Protein AF-A0A2D5BN63-F1 (afdb_monomer_lite)

Foldseek 3Di:
DDDDDDDDDPPPPDPPDDDPPADLQRVLLVVQVQQPCVQQDLPDPDHPPVRRCSNVLVVCCVPFADALDLVPGNVNCCLVCVDPPPVHCPDPSGHDDPVSSVSVRVCSNNGSDHRPQPPPDPDDDPPDDQPPLLVCLVVLLVQLLVLLVLLLVLLVCCVVPNDPVSLVSSLVSLVSSLVSLVSSLRSNVSNCVPDRPPLCVVLNVLSVVLNVLSVVLNVLSVVCVVDPDPSVVSSNVSSVSSNVSSVVSVVSVCCSVPNPCPPVD

Structure (mmCIF, N/CA/C/O backbone):
data_AF-A0A2D5BN63-F1
#
_entry.id   AF-A0A2D5BN63-F1
#
loop_
_atom_site.group_PDB
_atom_site.id
_atom_site.type_symbol
_atom_site.label_atom_id
_atom_site.label_alt_id
_atom_site.label_comp_id
_atom_site.label_asym_id
_atom_site.label_entity_id
_atom_site.label_seq_id
_atom_site.pdbx_PDB_ins_code
_atom_site.Cartn_x
_atom_site.Cartn_y
_atom_site.Cartn_z
_atom_site.occupancy
_atom_site.B_iso_or_equiv
_atom_site.auth_seq_id
_atom_site.auth_comp_id
_atom_site.auth_asym_id
_atom_site.auth_atom_id
_atom_site.pdbx_PDB_model_num
ATOM 1 N N . MET A 1 1 ? -41.448 -12.144 7.422 1.00 36.25 1 MET A N 1
ATOM 2 C CA . MET A 1 1 ? -41.643 -11.280 6.233 1.00 36.25 1 MET A CA 1
ATOM 3 C C . MET A 1 1 ? -40.302 -10.610 5.909 1.00 36.25 1 MET A C 1
ATOM 5 O O . MET A 1 1 ? -39.965 -9.621 6.533 1.00 36.25 1 MET A O 1
ATOM 9 N N . LYS A 1 2 ? -39.353 -11.311 5.270 1.00 37.94 2 LYS A N 1
ATOM 10 C CA . LYS A 1 2 ? -39.012 -11.232 3.827 1.00 37.94 2 LYS A CA 1
ATOM 11 C C . LYS A 1 2 ? -38.946 -9.801 3.262 1.00 37.94 2 LYS A C 1
ATOM 13 O O . LYS A 1 2 ? -39.990 -9.312 2.856 1.00 37.94 2 LYS A O 1
ATOM 18 N N . ARG A 1 3 ? -37.734 -9.225 3.180 1.00 42.78 3 ARG A N 1
ATOM 19 C CA . ARG A 1 3 ? -37.176 -8.344 2.112 1.00 42.78 3 ARG A CA 1
ATOM 20 C C . ARG A 1 3 ? -35.643 -8.378 2.289 1.00 42.78 3 ARG A C 1
ATOM 22 O O . ARG A 1 3 ? -35.147 -7.792 3.238 1.00 42.78 3 ARG A O 1
ATOM 29 N N . LEU A 1 4 ? -34.873 -9.282 1.677 1.00 45.09 4 LEU A N 1
ATOM 30 C CA . LEU A 1 4 ? -34.448 -9.336 0.268 1.00 45.09 4 LEU A CA 1
ATOM 31 C C . LEU A 1 4 ? -34.191 -7.950 -0.347 1.00 45.09 4 LEU A C 1
ATOM 33 O O . LEU A 1 4 ? -35.111 -7.346 -0.886 1.00 45.09 4 LEU A O 1
ATOM 37 N N . ILE A 1 5 ? -32.939 -7.485 -0.294 1.00 45.81 5 ILE A N 1
ATOM 38 C CA . ILE A 1 5 ? -32.366 -6.595 -1.312 1.00 45.81 5 ILE A CA 1
ATOM 39 C C . ILE A 1 5 ? -30.999 -7.175 -1.668 1.00 45.81 5 ILE A C 1
ATOM 41 O O . ILE A 1 5 ? -30.028 -7.082 -0.922 1.00 45.81 5 ILE A O 1
ATOM 45 N N . CYS A 1 6 ? -31.007 -7.867 -2.800 1.00 40.44 6 CYS A N 1
ATOM 46 C CA . CYS A 1 6 ? -29.860 -8.326 -3.552 1.00 40.44 6 CYS A CA 1
ATOM 47 C C . CYS A 1 6 ? -29.341 -7.104 -4.321 1.00 40.44 6 CYS A C 1
ATOM 49 O O . CYS A 1 6 ? -30.065 -6.582 -5.167 1.00 40.44 6 CYS A O 1
ATOM 51 N N . LEU A 1 7 ? -28.144 -6.606 -4.001 1.00 40.38 7 LEU A N 1
ATOM 52 C CA . LEU A 1 7 ? -27.456 -5.655 -4.870 1.00 40.38 7 LEU A CA 1
ATOM 53 C C . LEU A 1 7 ? -26.344 -6.419 -5.586 1.00 40.38 7 LEU A C 1
ATOM 55 O O . LEU A 1 7 ? -25.362 -6.830 -4.970 1.00 40.38 7 LEU A O 1
ATOM 59 N N . LEU A 1 8 ? -26.572 -6.659 -6.876 1.00 38.56 8 LEU A N 1
ATOM 60 C CA . LEU A 1 8 ? -25.612 -7.235 -7.803 1.00 38.56 8 LEU A CA 1
ATOM 61 C C . LEU A 1 8 ? -24.330 -6.390 -7.820 1.00 38.56 8 LEU A C 1
ATOM 63 O O . LEU A 1 8 ? -24.361 -5.219 -8.193 1.00 38.56 8 LEU A O 1
ATOM 67 N N . LEU A 1 9 ? -23.197 -7.010 -7.487 1.00 37.56 9 LEU A N 1
ATOM 68 C CA . LEU A 1 9 ? -21.892 -6.560 -7.959 1.00 37.56 9 LEU A CA 1
ATOM 69 C C . LEU A 1 9 ? -21.768 -6.994 -9.426 1.00 37.56 9 LEU A C 1
ATOM 71 O O . LEU A 1 9 ? -21.447 -8.143 -9.720 1.00 37.56 9 LEU A O 1
ATOM 75 N N . LEU A 1 10 ? -22.036 -6.078 -10.353 1.00 33.97 10 LEU A N 1
ATOM 76 C CA . LEU A 1 10 ? -21.544 -6.191 -11.724 1.00 33.97 10 LEU A CA 1
ATOM 77 C C . LEU A 1 10 ? -20.091 -5.707 -11.727 1.00 33.97 10 LEU A C 1
ATOM 79 O O . LEU A 1 10 ? -19.811 -4.522 -11.885 1.00 33.97 10 LEU A O 1
ATOM 83 N N . VAL A 1 11 ? -19.164 -6.638 -11.501 1.00 38.69 11 VAL A N 1
ATOM 84 C CA . VAL A 1 11 ? -17.755 -6.440 -11.850 1.00 38.69 11 VAL A CA 1
ATOM 85 C C . VAL A 1 11 ? -17.673 -6.571 -13.365 1.00 38.69 11 VAL A C 1
ATOM 87 O O . VAL A 1 11 ? -17.736 -7.671 -13.908 1.00 38.69 11 VAL A O 1
ATOM 90 N N . ALA A 1 12 ? -17.578 -5.439 -14.056 1.00 35.88 12 ALA A N 1
ATOM 91 C CA . ALA A 1 12 ? -17.150 -5.432 -15.442 1.00 35.88 12 ALA A CA 1
ATOM 92 C C . ALA A 1 12 ? -15.674 -5.859 -15.474 1.00 35.88 12 ALA A C 1
ATOM 94 O O . ALA A 1 12 ? -14.793 -5.089 -15.091 1.00 35.88 12 ALA A O 1
ATOM 95 N N . LEU A 1 13 ? -15.398 -7.100 -15.888 1.00 37.97 13 LEU A N 1
ATOM 96 C CA . LEU A 1 13 ? -14.057 -7.484 -16.318 1.00 37.97 13 LEU A CA 1
ATOM 97 C C . LEU A 1 13 ? -13.795 -6.809 -17.667 1.00 37.97 13 LEU A C 1
ATOM 99 O O . LEU A 1 13 ? -14.186 -7.319 -18.715 1.00 37.97 13 LEU A O 1
ATOM 103 N N . SER A 1 14 ? -13.144 -5.649 -17.634 1.00 38.19 14 SER A N 1
ATOM 104 C CA . SER A 1 14 ? -12.476 -5.122 -18.821 1.00 38.19 14 SER A CA 1
ATOM 105 C C . SER A 1 14 ? -11.221 -5.957 -19.086 1.00 38.19 14 SER A C 1
ATOM 107 O O . SER A 1 14 ? -10.424 -6.146 -18.162 1.00 38.19 14 SER A O 1
ATOM 109 N N . PRO A 1 15 ? -10.992 -6.436 -20.322 1.00 39.28 15 PRO A N 1
ATOM 110 C CA . PRO A 1 15 ? -9.697 -6.987 -20.682 1.00 39.28 15 PRO A CA 1
ATOM 111 C C . PRO A 1 15 ? -8.666 -5.858 -20.589 1.00 39.28 15 PRO A C 1
ATOM 113 O O . PRO A 1 15 ? -8.896 -4.757 -21.093 1.00 39.28 15 PRO A O 1
ATOM 116 N N . ALA A 1 16 ? -7.536 -6.120 -19.934 1.00 40.44 16 ALA A N 1
ATOM 117 C CA . ALA A 1 16 ? -6.385 -5.228 -19.915 1.00 40.44 16 ALA A CA 1
ATOM 118 C C . ALA A 1 16 ? -5.757 -5.177 -21.319 1.00 40.44 16 ALA A C 1
ATOM 120 O O . ALA A 1 16 ? -4.750 -5.822 -21.593 1.00 40.44 16 ALA A O 1
ATOM 121 N N . GLN A 1 17 ? -6.386 -4.446 -22.236 1.00 41.72 17 GLN A N 1
ATOM 122 C CA . GLN A 1 17 ? -5.740 -4.022 -23.468 1.00 41.72 17 GLN A CA 1
ATOM 123 C C . GLN A 1 17 ? -4.790 -2.887 -23.091 1.00 41.72 17 GLN A C 1
ATOM 125 O O . GLN A 1 17 ? -5.190 -1.943 -22.407 1.00 41.72 17 GLN A O 1
ATOM 130 N N . GLY A 1 18 ? -3.514 -3.037 -23.453 1.00 44.44 18 GLY A N 1
ATOM 131 C CA . GLY A 1 18 ? -2.500 -2.013 -23.232 1.00 44.44 18 GLY A CA 1
ATOM 132 C C . GLY A 1 18 ? -2.999 -0.660 -23.727 1.00 44.44 18 GLY A C 1
ATOM 133 O O . GLY A 1 18 ? -3.641 -0.580 -24.769 1.00 44.44 18 GLY A O 1
ATOM 134 N N . ASP A 1 19 ? -2.740 0.375 -22.935 1.00 42.84 19 ASP A N 1
ATOM 135 C CA . ASP A 1 19 ? -3.230 1.728 -23.166 1.00 42.84 19 ASP A CA 1
ATOM 136 C C . ASP A 1 19 ? -2.802 2.205 -24.572 1.00 42.84 19 ASP A C 1
ATOM 138 O O . ASP A 1 19 ? -1.603 2.407 -24.798 1.00 42.84 19 ASP A O 1
ATOM 142 N N . PRO A 1 20 ? -3.722 2.368 -25.545 1.00 47.47 20 PRO A N 1
ATOM 143 C CA . PRO A 1 20 ? -3.360 2.746 -26.914 1.00 47.47 20 PRO A CA 1
ATOM 144 C C . PRO A 1 20 ? -2.770 4.164 -26.992 1.00 47.47 20 PRO A C 1
ATOM 146 O O . PRO A 1 20 ? -2.202 4.541 -28.014 1.00 47.47 20 PRO A O 1
ATOM 149 N N . ALA A 1 21 ? -2.873 4.939 -25.906 1.00 45.12 21 ALA A N 1
ATOM 150 C CA . ALA A 1 21 ? -2.267 6.257 -25.752 1.00 45.12 21 ALA A CA 1
ATOM 151 C C . ALA A 1 21 ? -0.767 6.218 -25.388 1.00 45.12 21 ALA A C 1
ATOM 153 O O . ALA A 1 21 ? -0.090 7.243 -25.478 1.00 45.12 21 ALA A O 1
ATOM 154 N N . ALA A 1 22 ? -0.222 5.068 -24.973 1.00 59.22 22 ALA A N 1
ATOM 155 C CA . ALA A 1 22 ? 1.193 4.952 -24.635 1.00 59.22 22 ALA A CA 1
ATOM 156 C C . ALA A 1 22 ? 2.054 4.878 -25.907 1.00 59.22 22 ALA A C 1
ATOM 158 O O . ALA A 1 22 ? 1.811 4.045 -26.777 1.00 59.22 22 ALA A O 1
ATOM 159 N N . GLY A 1 23 ? 3.095 5.710 -26.009 1.00 82.38 23 GLY A N 1
ATOM 160 C CA . GLY A 1 23 ? 4.041 5.658 -27.128 1.00 82.38 23 GLY A CA 1
ATOM 161 C C . GLY A 1 23 ? 4.764 4.306 -27.248 1.00 82.38 23 GLY A C 1
ATOM 162 O O . GLY A 1 23 ? 4.906 3.569 -26.270 1.00 82.38 23 GLY A O 1
ATOM 163 N N . VAL A 1 24 ? 5.271 3.998 -28.445 1.00 87.00 24 VAL A N 1
ATOM 164 C CA . VAL A 1 24 ? 5.916 2.710 -28.796 1.00 87.00 24 VAL A CA 1
ATOM 165 C C . VAL A 1 24 ? 6.945 2.234 -27.778 1.00 87.00 24 VAL A C 1
ATOM 167 O O . VAL A 1 24 ? 6.856 1.085 -27.346 1.00 87.00 24 VAL A O 1
ATOM 170 N N . PRO A 1 25 ? 7.899 3.078 -27.334 1.00 89.12 25 PRO A N 1
ATOM 171 C CA . PRO A 1 25 ? 8.908 2.618 -26.389 1.00 89.12 25 PRO A CA 1
ATOM 172 C C . PRO A 1 25 ? 8.304 2.209 -25.042 1.00 89.12 25 PRO A C 1
ATOM 174 O O . PRO A 1 25 ? 8.782 1.279 -24.395 1.00 89.12 25 PRO A O 1
ATOM 177 N N . THR A 1 26 ? 7.229 2.875 -24.613 1.00 87.00 26 THR A N 1
ATOM 178 C CA . THR A 1 26 ? 6.516 2.537 -23.376 1.00 87.00 26 THR A CA 1
ATOM 179 C C . THR A 1 26 ? 5.843 1.173 -23.497 1.00 87.00 26 THR A C 1
ATOM 181 O O . THR A 1 26 ? 5.919 0.378 -22.558 1.00 87.00 26 THR A O 1
ATOM 184 N N . GLN A 1 27 ? 5.251 0.873 -24.657 1.00 88.25 27 GLN A N 1
ATOM 185 C CA . GLN A 1 27 ? 4.654 -0.435 -24.936 1.00 88.25 27 GLN A CA 1
ATOM 186 C C . GLN A 1 27 ? 5.719 -1.543 -25.004 1.00 88.25 27 GLN A C 1
ATOM 188 O O . GLN A 1 27 ? 5.545 -2.590 -24.383 1.00 88.25 27 GLN A O 1
ATOM 193 N N . VAL A 1 28 ? 6.860 -1.304 -25.664 1.00 93.06 28 VAL A N 1
ATOM 194 C CA . VAL A 1 28 ? 7.977 -2.270 -25.715 1.00 93.06 28 VAL A CA 1
ATOM 195 C C . VAL A 1 28 ? 8.551 -2.540 -24.327 1.00 93.06 28 VAL A C 1
ATOM 197 O O . VAL A 1 28 ? 8.797 -3.692 -23.971 1.00 93.06 28 VAL A O 1
ATOM 200 N N . ARG A 1 29 ? 8.709 -1.504 -23.497 1.00 92.50 29 ARG A N 1
ATOM 201 C CA . ARG A 1 29 ? 9.162 -1.683 -22.113 1.00 92.50 29 ARG A CA 1
ATOM 202 C C . ARG A 1 29 ? 8.178 -2.539 -21.313 1.00 92.50 29 ARG A C 1
ATOM 204 O O . ARG A 1 29 ? 8.606 -3.414 -20.567 1.00 92.50 29 ARG A O 1
ATOM 211 N N . ALA A 1 30 ? 6.874 -2.302 -21.470 1.00 88.75 30 ALA A N 1
ATOM 212 C CA . ALA A 1 30 ? 5.840 -3.096 -20.806 1.00 88.75 30 ALA A CA 1
ATOM 213 C C . ALA A 1 30 ? 5.864 -4.565 -21.262 1.00 88.75 30 ALA A C 1
ATOM 215 O O . ALA A 1 30 ? 5.778 -5.468 -20.429 1.00 88.75 30 ALA A O 1
ATOM 216 N N . LEU A 1 31 ? 6.062 -4.801 -22.561 1.00 91.88 31 LEU A N 1
ATOM 217 C CA . LEU A 1 31 ? 6.234 -6.139 -23.119 1.00 91.88 31 LEU A CA 1
ATOM 218 C C . LEU A 1 31 ? 7.447 -6.855 -22.506 1.00 91.88 31 LEU A C 1
ATOM 220 O O . LEU A 1 31 ? 7.331 -8.004 -22.079 1.00 91.88 31 LEU A O 1
ATOM 224 N N . PHE A 1 32 ? 8.600 -6.186 -22.405 1.00 93.75 32 PHE A N 1
ATOM 225 C CA . PHE A 1 32 ? 9.804 -6.785 -21.817 1.00 93.75 32 PHE A CA 1
ATOM 226 C C . PHE A 1 32 ? 9.655 -7.037 -20.313 1.00 93.75 32 PHE A C 1
ATOM 228 O O . PHE A 1 32 ? 10.084 -8.087 -19.830 1.00 93.75 32 PHE A O 1
ATOM 235 N N . ALA A 1 33 ? 8.967 -6.153 -19.588 1.00 90.38 33 ALA A N 1
ATOM 236 C CA . ALA A 1 33 ? 8.615 -6.391 -18.189 1.00 90.38 33 ALA A CA 1
ATOM 237 C C . ALA A 1 33 ? 7.790 -7.680 -18.023 1.00 90.38 33 ALA A C 1
ATOM 239 O O . ALA A 1 33 ? 8.020 -8.471 -17.109 1.00 90.38 33 ALA A O 1
ATOM 240 N N . GLN A 1 34 ? 6.853 -7.931 -18.941 1.00 90.50 34 GLN A N 1
ATOM 241 C CA . GLN A 1 34 ? 5.979 -9.100 -18.883 1.00 90.50 34 GLN A CA 1
ATOM 242 C C . GLN A 1 34 ? 6.670 -10.393 -19.341 1.00 90.50 34 GLN A C 1
ATOM 244 O O . GLN A 1 34 ? 6.479 -11.448 -18.736 1.00 90.50 34 GLN A O 1
ATOM 249 N N . LYS A 1 35 ? 7.437 -10.344 -20.433 1.00 91.25 35 LYS A N 1
ATOM 250 C CA . LYS A 1 35 ? 7.948 -11.545 -21.118 1.00 91.25 35 LYS A CA 1
ATOM 251 C C . LYS A 1 35 ? 9.401 -11.876 -20.777 1.00 91.25 35 LYS A C 1
ATOM 253 O O . LYS A 1 35 ? 9.793 -13.032 -20.909 1.00 91.25 35 LYS A O 1
ATOM 258 N N . CYS A 1 36 ? 10.182 -10.903 -20.305 1.00 90.44 36 CYS A N 1
ATOM 259 C CA . CYS A 1 36 ? 11.631 -11.044 -20.139 1.00 90.44 36 CYS A CA 1
ATOM 260 C C . CYS A 1 36 ? 12.071 -10.950 -18.667 1.00 90.44 36 CYS A C 1
ATOM 262 O O . CYS A 1 36 ? 12.896 -11.760 -18.229 1.00 90.44 36 CYS A O 1
ATOM 264 N N . SER A 1 37 ? 11.505 -10.031 -17.872 1.00 90.75 37 SER A N 1
ATOM 265 C CA . SER A 1 37 ? 11.981 -9.751 -16.501 1.00 90.75 37 SER A CA 1
ATOM 266 C C . SER A 1 37 ? 11.939 -10.950 -15.546 1.00 90.75 37 SER A C 1
ATOM 268 O O . SER A 1 37 ? 12.726 -11.005 -14.609 1.00 90.75 37 SER A O 1
ATOM 270 N N . GLN A 1 38 ? 11.130 -11.980 -15.810 1.00 87.44 38 GLN A N 1
ATOM 271 C CA . GLN A 1 38 ? 11.112 -13.186 -14.971 1.00 87.44 38 GLN A CA 1
ATOM 272 C C . GLN A 1 38 ? 12.480 -13.893 -14.895 1.00 87.44 38 GLN A C 1
ATOM 274 O O . GLN A 1 38 ? 12.833 -14.458 -13.862 1.00 87.44 38 GLN A O 1
ATOM 279 N N . CYS A 1 39 ? 13.245 -13.891 -15.990 1.00 88.31 39 CYS A N 1
ATOM 280 C CA . CYS A 1 39 ? 14.590 -14.477 -16.038 1.00 88.31 39 CYS A CA 1
ATOM 281 C C . CYS A 1 39 ? 15.698 -13.417 -16.093 1.00 88.31 39 CYS A C 1
ATOM 283 O O . CYS A 1 39 ? 16.853 -13.723 -15.789 1.00 88.31 39 CYS A O 1
ATOM 285 N N . HIS A 1 40 ? 15.336 -12.193 -16.478 1.00 90.56 40 HIS A N 1
ATOM 286 C CA . HIS A 1 40 ? 16.255 -11.128 -16.859 1.00 90.56 40 HIS A CA 1
ATOM 287 C C . HIS A 1 40 ? 16.014 -9.785 -16.133 1.00 90.56 40 HIS A C 1
ATOM 289 O O . HIS A 1 40 ? 16.530 -8.738 -16.537 1.00 90.56 40 HIS A O 1
ATOM 295 N N . GLY A 1 41 ? 15.206 -9.795 -15.074 1.00 85.06 41 GLY A N 1
ATOM 296 C CA . GLY A 1 41 ? 14.896 -8.630 -14.247 1.00 85.06 41 GLY A CA 1
ATOM 297 C C . GLY A 1 41 ? 16.093 -8.175 -13.415 1.00 85.06 41 GLY A C 1
ATOM 298 O O . GLY A 1 41 ? 16.958 -8.977 -13.053 1.00 85.06 41 GLY A O 1
ATOM 299 N N . GLY A 1 42 ? 16.167 -6.873 -13.135 1.00 82.06 42 GLY A N 1
ATOM 300 C CA . GLY A 1 42 ? 17.231 -6.288 -12.302 1.00 82.06 42 GLY A CA 1
ATOM 301 C C . GLY A 1 42 ? 17.044 -6.513 -10.803 1.00 82.06 42 GLY A C 1
ATOM 302 O O . GLY A 1 42 ? 17.983 -6.355 -10.030 1.00 82.06 42 GLY A O 1
ATOM 303 N N . ASP A 1 43 ? 15.846 -6.921 -10.406 1.00 81.31 43 ASP A N 1
ATOM 304 C CA . ASP A 1 43 ? 15.466 -7.347 -9.063 1.00 81.31 43 ASP A CA 1
ATOM 305 C C . ASP A 1 43 ? 15.899 -8.791 -8.746 1.00 81.31 43 ASP A C 1
ATOM 307 O O . ASP A 1 43 ? 15.931 -9.197 -7.582 1.00 81.31 43 ASP A O 1
ATOM 311 N N . LEU A 1 44 ? 16.277 -9.574 -9.763 1.00 73.19 44 LEU A N 1
ATOM 312 C CA . LEU A 1 44 ? 16.725 -10.949 -9.580 1.00 73.19 44 LEU A CA 1
ATOM 313 C C . LEU A 1 44 ? 18.111 -11.001 -8.927 1.00 73.19 44 LEU A C 1
ATOM 315 O O . LEU A 1 44 ? 19.075 -10.414 -9.410 1.00 73.19 44 LEU A O 1
ATOM 319 N N . VAL A 1 45 ? 18.249 -11.829 -7.887 1.00 81.75 45 VAL A N 1
ATOM 320 C CA . VAL A 1 45 ? 19.540 -12.086 -7.212 1.00 81.75 45 VAL A CA 1
ATOM 321 C C . VAL A 1 45 ? 20.572 -12.695 -8.174 1.00 81.75 45 VAL A C 1
ATOM 323 O O . VAL A 1 45 ? 21.774 -12.462 -8.042 1.00 81.75 45 VAL A O 1
ATOM 326 N N . ARG A 1 46 ? 20.115 -13.500 -9.143 1.00 80.94 46 ARG A N 1
ATOM 327 C CA . ARG A 1 46 ? 20.949 -14.141 -10.172 1.00 80.94 46 ARG A CA 1
ATOM 328 C C . ARG A 1 46 ? 20.227 -14.138 -11.527 1.00 80.94 46 ARG A C 1
ATOM 330 O O . ARG A 1 46 ? 19.603 -15.142 -11.872 1.00 80.94 46 ARG A O 1
ATOM 337 N N . PRO A 1 47 ? 20.291 -13.036 -12.294 1.00 85.38 47 PRO A N 1
ATOM 338 C CA . PRO A 1 47 ? 19.662 -12.969 -13.607 1.00 85.38 47 PRO A CA 1
ATOM 339 C C . PRO A 1 47 ? 20.368 -13.906 -14.593 1.00 85.38 47 PRO A C 1
ATOM 341 O O . PRO A 1 47 ? 21.604 -14.005 -14.615 1.00 85.38 47 PRO A O 1
ATOM 344 N N . LYS A 1 48 ? 19.588 -14.592 -15.435 1.00 82.12 48 LYS A N 1
ATOM 345 C CA . LYS A 1 48 ? 20.134 -15.498 -16.453 1.00 82.12 48 LYS A CA 1
ATOM 346 C C . LYS A 1 48 ? 20.980 -14.720 -17.459 1.00 82.12 48 LYS A C 1
ATOM 348 O O . LYS A 1 48 ? 20.687 -13.571 -17.789 1.00 82.12 48 LYS A O 1
ATOM 353 N N . GLY A 1 49 ? 22.075 -15.334 -17.909 1.00 81.25 49 GLY A N 1
ATOM 354 C CA . GLY A 1 49 ? 22.980 -14.734 -18.896 1.00 81.25 49 GLY A CA 1
ATOM 355 C C . GLY A 1 49 ? 23.635 -13.416 -18.458 1.00 81.25 49 GLY A C 1
ATOM 356 O O . GLY A 1 49 ? 24.108 -12.671 -19.308 1.00 81.25 49 GLY A O 1
ATOM 357 N N . ARG A 1 50 ? 23.645 -13.087 -17.151 1.00 78.94 50 ARG A N 1
ATOM 358 C CA . ARG A 1 50 ? 24.073 -11.769 -16.622 1.00 78.94 50 ARG A CA 1
ATOM 359 C C . ARG A 1 50 ? 23.296 -10.587 -17.224 1.00 78.94 50 ARG A C 1
ATOM 361 O O . ARG A 1 50 ? 23.767 -9.448 -17.220 1.00 78.94 50 ARG A O 1
ATOM 368 N N . PHE A 1 51 ? 22.097 -10.855 -17.725 1.00 84.06 51 PHE A N 1
ATOM 369 C CA . PHE A 1 51 ? 21.222 -9.883 -18.356 1.00 84.06 51 PHE A CA 1
ATOM 370 C C . PHE A 1 51 ? 20.122 -9.542 -17.346 1.00 84.06 51 PHE A C 1
ATOM 372 O O . PHE A 1 51 ? 19.058 -10.136 -17.363 1.00 84.06 51 PHE A O 1
ATOM 379 N N . GLY A 1 52 ? 20.446 -8.677 -16.378 1.00 86.94 52 GLY A N 1
ATOM 380 C CA . GLY A 1 52 ? 19.562 -8.230 -15.287 1.00 86.94 52 GLY A CA 1
ATOM 381 C C . GLY A 1 52 ? 19.029 -6.817 -15.511 1.00 86.94 52 GLY A C 1
ATOM 382 O O . GLY A 1 52 ? 19.132 -5.967 -14.637 1.00 86.94 52 GLY A O 1
ATOM 383 N N . TYR A 1 53 ? 18.620 -6.511 -16.737 1.00 89.56 53 TYR A N 1
ATOM 384 C CA . TYR A 1 53 ? 18.218 -5.164 -17.151 1.00 89.56 53 TYR A CA 1
ATOM 385 C C . TYR A 1 53 ? 17.201 -5.213 -18.297 1.00 89.56 53 TYR A C 1
ATOM 387 O O . TYR A 1 53 ? 17.216 -4.366 -19.185 1.00 89.56 53 TYR A O 1
ATOM 395 N N . ALA A 1 54 ? 16.307 -6.208 -18.282 1.00 88.75 54 ALA A N 1
ATOM 396 C CA . ALA A 1 54 ? 15.318 -6.427 -19.340 1.00 88.75 54 ALA A CA 1
ATOM 397 C C . ALA A 1 54 ? 14.418 -5.218 -19.648 1.00 88.75 54 ALA A C 1
ATOM 399 O O . ALA A 1 54 ? 13.933 -5.099 -20.764 1.00 88.75 54 ALA A O 1
ATOM 400 N N . GLU A 1 55 ? 14.207 -4.312 -18.694 1.00 89.12 55 GLU A N 1
ATOM 401 C CA . GLU A 1 55 ? 13.362 -3.121 -18.875 1.00 89.12 55 GLU A CA 1
ATOM 402 C C . GLU A 1 55 ? 14.147 -1.863 -19.287 1.00 89.12 55 GLU A C 1
ATOM 404 O O . GLU A 1 55 ? 13.544 -0.834 -19.604 1.00 89.12 55 GLU A O 1
ATOM 409 N N . ASP A 1 56 ? 15.481 -1.924 -19.307 1.00 89.12 56 ASP A N 1
ATOM 410 C CA . ASP A 1 56 ? 16.344 -0.806 -19.694 1.00 89.12 56 ASP A CA 1
ATOM 411 C C . ASP A 1 56 ? 16.533 -0.783 -21.217 1.00 89.12 56 ASP A C 1
ATOM 413 O O . ASP A 1 56 ? 17.525 -1.272 -21.769 1.00 89.12 56 ASP A O 1
ATOM 417 N N . LEU A 1 57 ? 15.545 -0.209 -21.910 1.00 90.62 57 LEU A N 1
ATOM 418 C CA . LEU A 1 57 ? 15.552 -0.119 -23.370 1.00 90.62 57 LEU A CA 1
ATOM 419 C C . LEU A 1 57 ? 16.760 0.648 -23.912 1.00 90.62 57 LEU A C 1
ATOM 421 O O . LEU A 1 57 ? 17.252 0.291 -24.975 1.00 90.62 57 LEU A O 1
ATOM 425 N N . ALA A 1 58 ? 17.274 1.651 -23.194 1.00 89.00 58 ALA A N 1
ATOM 426 C CA . ALA A 1 58 ? 18.448 2.405 -23.633 1.00 89.00 58 ALA A CA 1
ATOM 427 C C . ALA A 1 58 ? 19.698 1.517 -23.647 1.00 89.00 58 ALA A C 1
ATOM 429 O O . ALA A 1 58 ? 20.467 1.510 -24.614 1.00 89.00 58 ALA A O 1
ATOM 430 N N . ARG A 1 59 ? 19.892 0.725 -22.588 1.00 90.75 59 ARG A N 1
ATOM 431 C CA . ARG A 1 59 ? 21.014 -0.212 -22.491 1.00 90.75 59 ARG A CA 1
ATOM 432 C C . ARG A 1 59 ? 20.896 -1.368 -23.476 1.00 90.75 59 ARG A C 1
ATOM 434 O O . ARG A 1 59 ? 21.917 -1.773 -24.034 1.00 90.75 59 ARG A O 1
ATOM 441 N N . ILE A 1 60 ? 19.685 -1.882 -23.688 1.00 92.19 60 ILE A N 1
ATOM 442 C CA . ILE A 1 60 ? 19.420 -2.928 -24.682 1.00 92.19 60 ILE A CA 1
ATOM 443 C C . ILE A 1 60 ? 19.692 -2.389 -26.085 1.00 92.19 60 ILE A C 1
ATOM 445 O O . ILE A 1 60 ? 20.468 -2.999 -26.820 1.00 92.19 60 ILE A O 1
ATOM 449 N N . ALA A 1 61 ? 19.133 -1.223 -26.421 1.00 91.88 61 ALA A N 1
ATOM 450 C CA . ALA A 1 61 ? 19.314 -0.589 -27.720 1.00 91.88 61 ALA A CA 1
ATOM 451 C C . ALA A 1 61 ? 20.797 -0.370 -28.035 1.00 91.88 61 ALA A C 1
ATOM 453 O O . ALA A 1 61 ? 21.271 -0.737 -29.102 1.00 91.88 61 ALA A O 1
ATOM 454 N N . LYS A 1 62 ? 21.564 0.135 -27.062 1.00 90.25 62 LYS A N 1
ATOM 455 C CA . LYS A 1 62 ? 23.000 0.390 -27.227 1.00 90.25 62 LYS A CA 1
ATOM 456 C C . LYS A 1 62 ? 23.836 -0.869 -27.500 1.00 90.25 62 LYS A C 1
ATOM 458 O O . LYS A 1 62 ? 24.914 -0.749 -28.071 1.00 90.25 62 LYS A O 1
ATOM 463 N N . ARG A 1 63 ? 23.412 -2.040 -27.016 1.00 90.44 63 ARG A N 1
ATOM 464 C CA . ARG A 1 63 ? 24.229 -3.267 -27.042 1.00 90.44 63 ARG A CA 1
ATOM 465 C C . ARG A 1 63 ? 23.788 -4.291 -28.078 1.00 90.44 63 ARG A C 1
ATOM 467 O O . ARG A 1 63 ? 24.642 -5.016 -28.561 1.00 90.44 63 ARG A O 1
ATOM 474 N N . TYR A 1 64 ? 22.493 -4.364 -28.368 1.00 92.56 64 TYR A N 1
ATOM 475 C CA . TYR A 1 64 ? 21.901 -5.475 -29.119 1.00 92.56 64 TYR A CA 1
ATOM 476 C C . TYR A 1 64 ? 21.043 -5.017 -30.300 1.00 92.56 64 TYR A C 1
ATOM 478 O O . TYR A 1 64 ? 20.415 -5.846 -30.955 1.00 92.56 64 TYR A O 1
ATOM 486 N N . VAL A 1 65 ? 20.955 -3.709 -30.554 1.00 94.00 65 VAL A N 1
ATOM 487 C CA . VAL A 1 65 ? 20.082 -3.162 -31.594 1.00 94.00 65 VAL A CA 1
ATOM 488 C C . VAL A 1 65 ? 20.872 -2.259 -32.528 1.00 94.00 65 VAL A C 1
ATOM 490 O O . VAL A 1 65 ? 21.492 -1.285 -32.102 1.00 94.00 65 VAL A O 1
ATOM 493 N N . LYS A 1 66 ? 20.786 -2.543 -33.827 1.00 93.12 66 LYS A N 1
ATOM 494 C CA . LYS A 1 66 ? 21.166 -1.608 -34.881 1.00 93.12 66 LYS A CA 1
ATOM 495 C C . LYS A 1 66 ? 19.958 -0.715 -35.164 1.00 93.12 66 LYS A C 1
ATOM 497 O O . LYS A 1 66 ? 18.984 -1.125 -35.788 1.00 93.12 66 LYS A O 1
ATOM 502 N N . ALA A 1 67 ? 19.987 0.508 -34.641 1.00 90.00 67 ALA A N 1
ATOM 503 C CA . ALA A 1 67 ? 18.886 1.457 -34.787 1.00 90.00 67 ALA A CA 1
ATOM 504 C C . ALA A 1 67 ? 18.512 1.658 -36.269 1.00 90.00 67 ALA A C 1
ATOM 506 O O . ALA A 1 67 ? 19.376 1.928 -37.101 1.00 90.00 67 ALA A O 1
ATOM 507 N N . GLY A 1 68 ? 17.222 1.530 -36.586 1.00 87.25 68 GLY A N 1
ATOM 508 C CA . GLY A 1 68 ? 16.694 1.631 -37.949 1.00 87.25 68 GLY A CA 1
ATOM 509 C C . GLY A 1 68 ? 16.633 0.305 -38.712 1.00 87.25 68 GLY A C 1
ATOM 510 O O . GLY A 1 68 ? 15.883 0.217 -39.683 1.00 87.25 68 GLY A O 1
ATOM 511 N N . ASP A 1 69 ? 17.338 -0.733 -38.253 1.00 89.75 69 ASP A N 1
ATOM 512 C CA . ASP A 1 69 ? 17.483 -1.997 -38.975 1.00 89.75 69 ASP A CA 1
ATOM 513 C C . ASP A 1 69 ? 17.284 -3.208 -38.052 1.00 89.75 69 ASP A C 1
ATOM 515 O O . ASP A 1 69 ? 18.161 -3.618 -37.289 1.00 89.75 69 ASP A O 1
ATOM 519 N N . ALA A 1 70 ? 16.078 -3.775 -38.103 1.00 89.00 70 ALA A N 1
ATOM 520 C CA . ALA A 1 70 ? 15.730 -4.933 -37.290 1.00 89.00 70 ALA A CA 1
ATOM 521 C C . ALA A 1 70 ? 16.439 -6.204 -37.758 1.00 89.00 70 ALA A C 1
ATOM 523 O O . ALA A 1 70 ? 16.800 -7.022 -36.921 1.00 89.00 70 ALA A O 1
ATOM 524 N N . ASP A 1 71 ? 16.668 -6.356 -39.060 1.00 88.19 71 ASP A N 1
ATOM 525 C CA . ASP A 1 71 ? 17.170 -7.611 -39.620 1.00 88.19 71 ASP A CA 1
ATOM 526 C C . ASP A 1 71 ? 18.674 -7.789 -39.327 1.00 88.19 71 ASP A C 1
ATOM 528 O O . ASP A 1 71 ? 19.167 -8.912 -39.286 1.00 88.19 71 ASP A O 1
ATOM 532 N N . GLU A 1 72 ? 19.378 -6.696 -39.020 1.00 90.56 72 GLU A N 1
ATOM 533 C CA . GLU A 1 72 ? 20.760 -6.687 -38.523 1.00 90.56 72 GLU A CA 1
ATOM 534 C C . GLU A 1 72 ? 20.889 -6.532 -36.992 1.00 90.56 72 GLU A C 1
ATOM 536 O O . GLU A 1 72 ? 21.992 -6.395 -36.457 1.00 90.56 72 GLU A O 1
ATOM 541 N N . SER A 1 73 ? 19.779 -6.512 -36.253 1.00 91.50 73 SER A N 1
ATOM 542 C CA . SER A 1 73 ? 19.809 -6.362 -34.796 1.00 91.50 73 SER A CA 1
ATOM 543 C C . SER A 1 73 ? 19.923 -7.717 -34.098 1.00 91.50 73 SER A C 1
ATOM 545 O O . SER A 1 73 ? 19.012 -8.533 -34.191 1.00 91.50 73 SER A O 1
ATOM 547 N N . GLU A 1 74 ? 20.969 -7.923 -33.291 1.00 92.12 74 GLU A N 1
ATOM 548 C CA . GLU A 1 74 ? 21.150 -9.160 -32.510 1.00 92.12 74 GLU A CA 1
ATOM 549 C C . GLU A 1 74 ? 19.923 -9.518 -31.667 1.00 92.12 74 GLU A C 1
ATOM 551 O O . GLU A 1 74 ? 19.511 -10.677 -31.615 1.00 92.12 74 GLU A O 1
ATOM 556 N N . LEU A 1 75 ? 19.301 -8.515 -31.035 1.00 92.25 75 LEU A N 1
ATOM 557 C CA . LEU A 1 75 ? 18.070 -8.696 -30.273 1.00 92.25 75 LEU A CA 1
ATOM 558 C C . LEU A 1 75 ? 16.998 -9.386 -31.120 1.00 92.25 75 LEU A C 1
ATOM 560 O O . LEU A 1 75 ? 16.352 -10.312 -30.643 1.00 92.25 75 LEU A O 1
ATOM 564 N N . TRP A 1 76 ? 16.826 -8.953 -32.369 1.00 94.25 76 TRP A N 1
ATOM 565 C CA . TRP A 1 76 ? 15.804 -9.477 -33.265 1.00 94.25 76 TRP A CA 1
ATOM 566 C C . TRP A 1 76 ? 16.019 -10.962 -33.564 1.00 94.25 76 TRP A C 1
ATOM 568 O O . TRP A 1 76 ? 15.063 -11.727 -33.457 1.00 94.25 76 TRP A O 1
ATOM 578 N N . TRP A 1 77 ? 17.262 -11.391 -33.809 1.00 92.69 77 TRP A N 1
ATOM 579 C CA . TRP A 1 77 ? 17.608 -12.798 -34.060 1.00 92.69 77 TRP A CA 1
ATOM 580 C C . TRP A 1 77 ? 17.244 -13.721 -32.890 1.00 92.69 77 TRP A C 1
ATOM 582 O O . TRP A 1 77 ? 16.730 -14.822 -33.108 1.00 92.69 77 TRP A O 1
ATOM 592 N N . TYR A 1 78 ? 17.434 -13.266 -31.646 1.00 91.00 78 TYR A N 1
ATOM 593 C CA . TYR A 1 78 ? 16.986 -14.008 -30.460 1.00 91.00 78 TYR A CA 1
ATOM 594 C C . TYR A 1 78 ? 15.453 -14.080 -30.364 1.00 91.00 78 TYR A C 1
ATOM 596 O O . TYR A 1 78 ? 14.914 -15.106 -29.945 1.00 91.00 78 TYR A O 1
ATOM 604 N N . LEU A 1 79 ? 14.734 -13.024 -30.766 1.00 91.50 79 LEU A N 1
ATOM 605 C CA . LEU A 1 79 ? 13.267 -12.986 -30.690 1.00 91.50 79 LEU A CA 1
ATOM 606 C C . LEU A 1 79 ? 12.577 -13.848 -31.752 1.00 91.50 79 LEU A C 1
ATOM 608 O O . LEU A 1 79 ? 11.499 -14.376 -31.482 1.00 91.50 79 LEU A O 1
ATOM 612 N N . ILE A 1 80 ? 13.175 -14.003 -32.934 1.00 89.38 80 ILE A N 1
ATOM 613 C CA . ILE A 1 80 ? 12.633 -14.850 -34.013 1.00 89.38 80 ILE A CA 1
ATOM 614 C C . ILE A 1 80 ? 13.182 -16.284 -33.992 1.00 89.38 80 ILE A C 1
ATOM 616 O O . ILE A 1 80 ? 12.706 -17.129 -34.747 1.00 89.38 80 ILE A O 1
ATOM 620 N N . GLY A 1 81 ? 14.163 -16.560 -33.126 1.00 83.88 81 GLY A N 1
ATOM 621 C CA . GLY A 1 81 ? 14.707 -17.900 -32.922 1.00 83.88 81 GLY A CA 1
ATOM 622 C C . GLY A 1 81 ? 15.721 -18.349 -33.973 1.00 83.88 81 GLY A C 1
ATOM 623 O O . GLY A 1 81 ? 15.868 -19.551 -34.170 1.00 83.88 81 GLY A O 1
ATOM 624 N N . GLU A 1 82 ? 16.422 -17.418 -34.629 1.00 79.12 82 GLU A N 1
ATOM 625 C CA . GLU A 1 82 ? 17.529 -17.749 -35.546 1.00 79.12 82 GLU A CA 1
ATOM 626 C C . GLU A 1 82 ? 18.767 -18.279 -34.805 1.00 79.12 82 GLU A C 1
ATOM 628 O O . GLU A 1 82 ? 19.502 -19.104 -35.343 1.00 79.12 82 GLU A O 1
ATOM 633 N N . GLN A 1 83 ? 18.982 -17.837 -33.560 1.00 72.38 83 GLN A N 1
ATOM 634 C CA . GLN A 1 83 ? 19.998 -18.392 -32.661 1.00 72.38 83 GLN A CA 1
ATOM 635 C C . GLN A 1 83 ? 19.349 -19.246 -31.563 1.00 72.38 83 GLN A C 1
ATOM 637 O O . GLN A 1 83 ? 18.874 -20.352 -31.810 1.00 72.38 83 GLN A O 1
ATOM 642 N N . GLU A 1 84 ? 19.300 -18.729 -30.336 1.00 81.44 84 GLU A N 1
ATOM 643 C CA . GLU A 1 84 ? 18.561 -19.321 -29.227 1.00 81.44 84 GLU A CA 1
ATOM 644 C C . GLU A 1 84 ? 17.258 -18.539 -29.037 1.00 81.44 84 GLU A C 1
ATOM 646 O O . GLU A 1 84 ? 17.273 -17.336 -28.794 1.00 81.44 84 GLU A O 1
ATOM 651 N N . GLN A 1 85 ? 16.109 -19.203 -29.166 1.00 85.00 85 GLN A N 1
ATOM 652 C CA . GLN A 1 85 ? 14.816 -18.532 -29.040 1.00 85.00 85 GLN A CA 1
ATOM 653 C C . GLN A 1 85 ? 14.628 -17.959 -27.628 1.00 85.00 85 GLN A C 1
ATOM 655 O O . GLN A 1 85 ? 14.541 -18.708 -26.651 1.00 85.00 85 GLN A O 1
ATOM 660 N N . MET A 1 86 ? 14.460 -16.640 -27.547 1.00 88.19 86 MET A N 1
ATOM 661 C CA . MET A 1 86 ? 14.125 -15.920 -26.322 1.00 88.19 86 MET A CA 1
ATOM 662 C C . MET A 1 86 ? 12.781 -15.189 -26.488 1.00 88.19 86 MET A C 1
ATOM 664 O O . MET A 1 86 ? 12.613 -14.454 -27.459 1.00 88.19 86 MET A O 1
ATOM 668 N N . PRO A 1 87 ? 11.808 -15.357 -25.568 1.00 89.31 87 PRO A N 1
ATOM 669 C CA . PRO A 1 87 ? 11.793 -16.303 -24.448 1.00 89.31 87 PRO A CA 1
ATOM 670 C C . PRO A 1 87 ? 11.788 -17.775 -24.911 1.00 89.31 87 PRO A C 1
ATOM 672 O O . PRO A 1 87 ? 11.221 -18.074 -25.964 1.00 89.31 87 PRO A O 1
ATOM 675 N N . PRO A 1 88 ? 12.366 -18.712 -24.135 1.00 86.25 88 PRO A N 1
ATOM 676 C CA . PRO A 1 88 ? 12.379 -20.124 -24.504 1.00 86.25 88 PRO A CA 1
ATOM 677 C C . PRO A 1 88 ? 10.958 -20.699 -24.526 1.00 86.25 88 PRO A C 1
ATOM 679 O O . PRO A 1 88 ? 10.069 -20.239 -23.808 1.00 86.25 88 PRO A O 1
ATOM 682 N N . LYS A 1 89 ? 10.742 -21.766 -25.306 1.00 84.06 89 LYS A N 1
ATOM 683 C CA . LYS A 1 89 ? 9.412 -22.390 -25.475 1.00 84.06 89 LYS A CA 1
ATOM 684 C C . LYS A 1 89 ? 8.771 -22.852 -24.158 1.00 84.06 89 LYS A C 1
ATOM 686 O O . LYS A 1 89 ? 7.554 -22.950 -24.083 1.00 84.06 89 LYS A O 1
ATOM 691 N N . ASN A 1 90 ? 9.579 -23.130 -23.134 1.00 82.12 90 ASN A N 1
ATOM 692 C CA . ASN A 1 90 ? 9.136 -23.543 -21.801 1.00 82.12 90 ASN A CA 1
ATOM 693 C C . ASN A 1 90 ? 8.979 -22.379 -20.798 1.00 82.12 90 ASN A C 1
ATOM 695 O O . ASN A 1 90 ? 8.795 -22.631 -19.607 1.00 82.12 90 ASN A O 1
ATOM 699 N N . ALA A 1 91 ? 9.092 -21.120 -21.233 1.00 81.75 91 ALA A N 1
ATOM 700 C CA . ALA A 1 91 ? 8.892 -19.967 -20.360 1.00 81.75 91 ALA A CA 1
ATOM 701 C C . ALA A 1 91 ? 7.449 -19.921 -19.833 1.00 81.75 91 ALA A C 1
ATOM 703 O O . ALA A 1 91 ? 6.503 -20.156 -20.584 1.00 81.75 91 ALA A O 1
ATOM 704 N N . LYS A 1 92 ? 7.271 -19.545 -18.556 1.00 79.25 92 LYS A N 1
ATOM 705 C CA . LYS A 1 92 ? 5.949 -19.475 -17.901 1.00 79.25 92 LYS A CA 1
ATOM 706 C C . LYS A 1 92 ? 4.967 -18.584 -18.670 1.00 79.25 92 LYS A C 1
ATOM 708 O O . LYS A 1 92 ? 3.794 -18.912 -18.773 1.00 79.25 92 LYS A O 1
ATOM 713 N N . ASN A 1 93 ? 5.469 -17.492 -19.247 1.00 77.25 93 ASN A N 1
ATOM 714 C CA . ASN A 1 93 ? 4.663 -16.517 -19.983 1.00 77.25 93 ASN A CA 1
ATOM 715 C C . ASN A 1 93 ? 4.633 -16.779 -21.501 1.00 77.25 93 ASN A C 1
ATOM 717 O O . ASN A 1 93 ? 4.137 -15.933 -22.246 1.00 77.25 93 ASN A O 1
ATOM 721 N N . GLY A 1 94 ? 5.140 -17.931 -21.955 1.00 79.62 94 GLY A N 1
ATOM 722 C CA . GLY A 1 94 ? 5.163 -18.348 -23.357 1.00 79.62 94 GLY A CA 1
ATOM 723 C C . GLY A 1 94 ? 6.028 -17.470 -24.278 1.00 79.62 94 GLY A C 1
ATOM 724 O O . GLY A 1 94 ? 6.588 -16.460 -23.841 1.00 79.62 94 GLY A O 1
ATOM 725 N N . PRO A 1 95 ? 6.142 -17.841 -25.567 1.00 84.94 95 PRO A N 1
ATOM 726 C CA . PRO A 1 95 ? 6.840 -17.037 -26.566 1.00 84.94 95 PRO A CA 1
ATOM 727 C C . PRO A 1 95 ? 6.103 -15.718 -26.867 1.00 84.94 95 PRO A C 1
ATOM 729 O O . PRO A 1 95 ? 4.991 -15.457 -26.384 1.00 84.94 95 PRO A O 1
ATOM 732 N N . LEU A 1 96 ? 6.749 -14.864 -27.660 1.00 88.31 96 LEU A N 1
ATOM 733 C CA . LEU A 1 96 ? 6.159 -13.630 -28.180 1.00 88.31 96 LEU A CA 1
ATOM 734 C C . LEU A 1 96 ? 5.096 -13.947 -29.237 1.00 88.31 96 LEU A C 1
ATOM 736 O O . LEU A 1 96 ? 5.262 -14.857 -30.050 1.00 88.31 96 LEU A O 1
ATOM 740 N N . SER A 1 97 ? 4.001 -13.189 -29.225 1.00 90.25 97 SER A N 1
ATOM 741 C CA . SER A 1 97 ? 2.991 -13.238 -30.284 1.00 90.25 97 SER A CA 1
ATOM 742 C C . SER A 1 97 ? 3.453 -12.470 -31.532 1.00 90.25 97 SER A C 1
ATOM 744 O O . SER A 1 97 ? 4.399 -11.682 -31.482 1.00 90.25 97 SER A O 1
ATOM 746 N N . LEU A 1 98 ? 2.758 -12.645 -32.661 1.00 85.00 98 LEU A N 1
ATOM 747 C CA . LEU A 1 98 ? 3.046 -11.885 -33.887 1.00 85.00 98 LEU A CA 1
ATOM 748 C C . LEU A 1 98 ? 2.905 -10.369 -33.684 1.00 85.00 98 LEU A C 1
ATOM 750 O O . LEU A 1 98 ? 3.697 -9.605 -34.231 1.00 85.00 98 LEU A O 1
ATOM 754 N N . SER A 1 99 ? 1.934 -9.930 -32.877 1.00 84.50 99 SER A N 1
ATOM 755 C CA . SER A 1 99 ? 1.767 -8.516 -32.525 1.00 84.50 99 SER A CA 1
ATOM 756 C C . SER A 1 99 ? 2.914 -7.995 -31.661 1.00 84.50 99 SER A C 1
ATOM 758 O O . SER A 1 99 ? 3.367 -6.874 -31.875 1.00 84.50 99 SER A O 1
ATOM 760 N N . ASP A 1 100 ? 3.431 -8.813 -30.741 1.00 90.75 100 ASP A N 1
ATOM 761 C CA . ASP A 1 100 ? 4.571 -8.431 -29.902 1.00 90.75 100 ASP A CA 1
ATOM 762 C C . ASP A 1 100 ? 5.842 -8.271 -30.744 1.00 90.75 100 ASP A C 1
ATOM 764 O O . ASP A 1 100 ? 6.572 -7.287 -30.611 1.00 90.75 100 ASP A O 1
ATOM 768 N N . LEU A 1 101 ? 6.082 -9.211 -31.666 1.00 92.00 101 LEU A N 1
ATOM 769 C CA . LEU A 1 101 ? 7.191 -9.133 -32.615 1.00 92.00 101 LEU A CA 1
ATOM 770 C C . LEU A 1 101 ? 7.059 -7.907 -33.525 1.00 92.00 101 LEU A C 1
ATOM 772 O O . LEU A 1 101 ? 8.038 -7.193 -33.734 1.00 92.00 101 LEU A O 1
ATOM 776 N N . ALA A 1 102 ? 5.857 -7.619 -34.029 1.00 89.56 102 ALA A N 1
ATOM 777 C CA . ALA A 1 102 ? 5.609 -6.430 -34.843 1.00 89.56 102 ALA A CA 1
ATOM 778 C C . ALA A 1 102 ? 5.899 -5.131 -34.071 1.00 89.56 102 ALA A C 1
ATOM 780 O O . ALA A 1 102 ? 6.529 -4.223 -34.618 1.00 89.56 102 ALA A O 1
ATOM 781 N N . LEU A 1 103 ? 5.505 -5.066 -32.795 1.00 90.69 103 LEU A N 1
ATOM 782 C CA . LEU A 1 103 ? 5.761 -3.924 -31.920 1.00 90.69 103 LEU A CA 1
ATOM 783 C C . LEU A 1 103 ? 7.266 -3.693 -31.708 1.00 90.69 103 LEU A C 1
ATOM 785 O O . LEU A 1 103 ? 7.747 -2.569 -31.871 1.00 90.69 103 LEU A O 1
ATOM 789 N N . VAL A 1 104 ? 8.025 -4.751 -31.402 1.00 94.06 104 VAL A N 1
ATOM 790 C CA . VAL A 1 104 ? 9.485 -4.645 -31.235 1.00 94.06 104 VAL A CA 1
ATOM 791 C C . VAL A 1 104 ? 10.161 -4.271 -32.554 1.00 94.06 104 VAL A C 1
ATOM 793 O O . VAL A 1 104 ? 11.023 -3.391 -32.567 1.00 94.06 104 VAL A O 1
ATOM 796 N N . ARG A 1 105 ? 9.742 -4.867 -33.679 1.00 91.69 105 ARG A N 1
ATOM 797 C CA . ARG A 1 105 ? 10.284 -4.533 -35.006 1.00 91.69 105 ARG A CA 1
ATOM 798 C C . ARG A 1 105 ? 10.074 -3.063 -35.339 1.00 91.69 105 ARG A C 1
ATOM 800 O O . ARG A 1 105 ? 10.979 -2.412 -35.856 1.00 91.69 105 ARG A O 1
ATOM 807 N N . TRP A 1 106 ? 8.889 -2.534 -35.043 1.00 90.19 106 TRP A N 1
ATOM 808 C CA . TRP A 1 106 ? 8.580 -1.129 -35.275 1.00 90.19 106 TRP A CA 1
ATOM 809 C C . TRP A 1 106 ? 9.443 -0.206 -34.412 1.00 90.19 106 TRP A C 1
ATOM 811 O O . TRP A 1 106 ? 10.012 0.750 -34.933 1.00 90.19 106 TRP A O 1
ATOM 821 N N . TRP A 1 107 ? 9.621 -0.531 -33.132 1.00 93.69 107 TRP A N 1
ATOM 822 C CA . TRP A 1 107 ? 10.500 0.224 -32.239 1.00 93.69 107 TRP A CA 1
ATOM 823 C C . TRP A 1 107 ? 11.957 0.258 -32.713 1.00 93.69 107 TRP A C 1
ATOM 825 O O . TRP A 1 107 ? 12.568 1.327 -32.709 1.00 93.69 107 TRP A O 1
ATOM 835 N N . ILE A 1 108 ? 12.505 -0.873 -33.173 1.00 93.44 108 ILE A N 1
ATOM 836 C CA . ILE A 1 108 ? 13.866 -0.917 -33.730 1.00 93.44 108 ILE A CA 1
ATOM 837 C C . ILE A 1 108 ? 13.966 -0.014 -34.966 1.00 93.44 108 ILE A C 1
ATOM 839 O O . ILE A 1 108 ? 14.891 0.797 -35.064 1.00 93.44 108 ILE A O 1
ATOM 843 N N . ARG A 1 109 ? 12.985 -0.100 -35.875 1.00 89.75 109 ARG A N 1
ATOM 844 C CA . ARG A 1 109 ? 12.928 0.723 -37.094 1.00 89.75 109 ARG A CA 1
ATOM 845 C C . ARG A 1 109 ? 12.772 2.217 -36.803 1.00 89.75 109 ARG A C 1
ATOM 847 O O . ARG A 1 109 ? 13.334 3.020 -37.537 1.00 89.75 109 ARG A O 1
ATOM 854 N N . ASP A 1 110 ? 12.089 2.594 -35.720 1.00 87.38 110 ASP A N 1
ATOM 855 C CA . ASP A 1 110 ? 11.985 3.993 -35.262 1.00 87.38 110 ASP A CA 1
ATOM 856 C C . ASP A 1 110 ? 13.235 4.485 -34.493 1.00 87.38 110 ASP A C 1
ATOM 858 O O . ASP A 1 110 ? 13.259 5.574 -33.912 1.00 87.38 110 ASP A O 1
ATOM 862 N N . GLY A 1 111 ? 14.309 3.691 -34.495 1.00 87.00 111 GLY A N 1
ATOM 863 C CA . GLY A 1 111 ? 15.603 4.060 -33.929 1.00 87.00 111 GLY A CA 1
ATOM 864 C C . GLY A 1 111 ? 15.811 3.616 -32.483 1.00 87.00 111 GLY A C 1
ATOM 865 O O . GLY A 1 111 ? 16.691 4.150 -31.814 1.00 87.00 111 GLY A O 1
ATOM 866 N N . ALA A 1 112 ? 15.013 2.660 -31.996 1.00 90.12 112 ALA A N 1
ATOM 867 C CA . ALA A 1 112 ? 15.177 2.013 -30.694 1.00 90.12 112 ALA A CA 1
ATOM 868 C C . ALA A 1 112 ? 15.257 2.996 -29.509 1.00 90.12 112 ALA A C 1
ATOM 870 O O . ALA A 1 112 ? 16.010 2.809 -28.551 1.00 90.12 112 ALA A O 1
ATOM 871 N N . LYS A 1 113 ? 14.479 4.080 -29.583 1.00 87.94 113 LYS A N 1
ATOM 872 C CA . LYS A 1 113 ? 14.491 5.155 -28.585 1.00 87.94 113 LYS A CA 1
ATOM 873 C C . LYS A 1 113 ? 13.997 4.633 -27.242 1.00 87.94 113 LYS A C 1
ATOM 875 O O . LYS A 1 113 ? 13.040 3.861 -27.179 1.00 87.94 113 LYS A O 1
ATOM 880 N N . ALA A 1 114 ? 14.608 5.093 -26.157 1.00 79.25 114 ALA A N 1
ATOM 881 C CA . ALA A 1 114 ? 14.016 4.928 -24.838 1.00 79.25 114 ALA A CA 1
ATOM 882 C C . ALA A 1 114 ? 12.666 5.673 -24.777 1.00 79.25 114 ALA A C 1
ATOM 884 O O . ALA A 1 114 ? 12.460 6.617 -25.549 1.00 79.25 114 ALA A O 1
ATOM 885 N N . PRO A 1 115 ? 11.742 5.286 -23.878 1.00 75.06 115 PRO A N 1
ATOM 886 C CA . PRO A 1 115 ? 10.573 6.108 -23.598 1.00 75.06 115 PRO A CA 1
ATOM 887 C C . PRO A 1 115 ? 11.052 7.514 -23.271 1.00 75.06 115 PRO A C 1
ATOM 889 O O . PRO A 1 115 ? 11.957 7.669 -22.451 1.00 75.06 115 PRO A O 1
ATOM 892 N N . LEU A 1 116 ? 10.481 8.517 -23.943 1.00 58.47 116 LEU A N 1
ATOM 893 C CA . LEU A 1 116 ? 10.655 9.898 -23.523 1.00 58.47 116 LEU A CA 1
ATOM 894 C C . LEU A 1 116 ? 10.225 9.921 -22.061 1.00 58.47 116 LEU A C 1
ATOM 896 O O . LEU A 1 116 ? 9.067 9.644 -21.754 1.00 58.47 116 LEU A O 1
ATOM 900 N N . ALA A 1 117 ? 11.183 10.133 -21.161 1.00 50.38 117 ALA A N 1
ATOM 901 C CA . ALA A 1 117 ? 10.848 10.475 -19.798 1.00 50.38 117 ALA A CA 1
ATOM 902 C C . ALA A 1 117 ? 9.925 11.685 -19.912 1.00 50.38 117 ALA A C 1
ATOM 904 O O . ALA A 1 117 ? 10.293 12.662 -20.573 1.00 50.38 117 ALA A O 1
ATOM 905 N N . ASP A 1 118 ? 8.720 11.600 -19.347 1.00 37.19 118 ASP A N 1
ATOM 906 C CA . ASP A 1 118 ? 7.877 12.776 -19.196 1.00 37.19 118 ASP A CA 1
ATOM 907 C C . ASP A 1 118 ? 8.777 13.890 -18.656 1.00 37.19 118 ASP A C 1
ATOM 909 O O . ASP A 1 118 ? 9.490 13.695 -17.668 1.00 37.19 118 ASP A O 1
ATOM 913 N N . ALA A 1 119 ? 8.806 15.036 -19.336 1.00 35.75 119 ALA A N 1
ATOM 914 C CA . ALA A 1 119 ? 9.682 16.172 -19.047 1.00 35.75 119 ALA A CA 1
ATOM 915 C C . ALA A 1 119 ? 9.361 16.870 -17.701 1.00 35.75 119 ALA A C 1
ATOM 917 O O . ALA A 1 119 ? 9.560 18.070 -17.544 1.00 35.75 119 ALA A O 1
ATOM 918 N N . SER A 1 120 ? 8.869 16.119 -16.715 1.00 41.25 1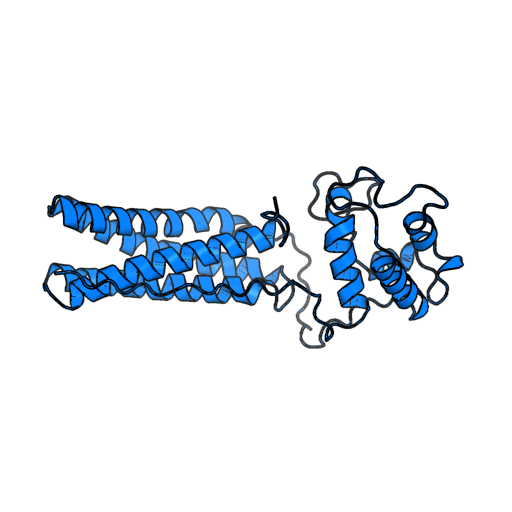20 SER A N 1
ATOM 919 C CA . SER A 1 120 ? 8.530 16.532 -15.358 1.00 41.25 120 SER A CA 1
ATOM 920 C C . SER A 1 120 ? 9.297 15.719 -14.303 1.00 41.25 120 SER A C 1
ATOM 922 O O . SER A 1 120 ? 8.784 15.450 -13.217 1.00 41.25 120 SER A O 1
ATOM 924 N N . SER A 1 121 ? 10.537 15.321 -14.591 1.00 42.28 121 SER A N 1
ATOM 925 C CA . SER A 1 121 ? 11.436 14.775 -13.569 1.00 42.28 121 SER A CA 1
ATOM 926 C C . SER A 1 121 ? 12.890 15.169 -13.824 1.00 42.28 121 SER A C 1
ATOM 928 O O . SER A 1 121 ? 13.750 14.327 -14.073 1.00 42.28 121 SER A O 1
ATOM 930 N N . ALA A 1 122 ? 13.173 16.468 -13.736 1.00 39.00 122 ALA A N 1
ATOM 931 C CA . ALA A 1 122 ? 14.492 16.928 -13.323 1.00 39.00 122 ALA A CA 1
ATOM 932 C C . ALA A 1 122 ? 14.467 17.122 -11.800 1.00 39.00 122 ALA A C 1
ATOM 934 O O . ALA A 1 122 ? 14.133 18.181 -11.276 1.00 39.00 122 ALA A O 1
ATOM 935 N N . THR A 1 123 ? 14.789 16.064 -11.069 1.00 35.97 123 THR A N 1
ATOM 936 C CA . THR A 1 123 ? 15.316 16.154 -9.704 1.00 35.97 123 THR A CA 1
ATOM 937 C C . THR A 1 123 ? 16.489 15.182 -9.674 1.00 35.97 123 THR A C 1
ATOM 939 O O . THR A 1 123 ? 16.354 14.082 -10.216 1.00 35.97 123 THR A O 1
ATOM 942 N N . PRO A 1 124 ? 17.670 15.599 -9.189 1.00 41.75 124 PRO A N 1
ATOM 943 C CA . PRO A 1 124 ? 18.888 14.833 -9.378 1.00 41.75 124 PRO A CA 1
ATOM 944 C C . PRO A 1 124 ? 18.736 13.470 -8.712 1.00 41.75 124 PRO A C 1
ATOM 946 O O . PRO A 1 124 ? 18.357 13.367 -7.546 1.00 41.75 124 PRO A O 1
ATOM 949 N N . ALA A 1 125 ? 19.031 12.431 -9.487 1.00 38.44 125 ALA A N 1
ATOM 950 C CA . ALA A 1 125 ? 19.202 11.087 -8.988 1.00 38.44 125 ALA A CA 1
ATOM 951 C C . ALA A 1 125 ? 20.290 11.108 -7.908 1.00 38.44 125 ALA A C 1
ATOM 953 O O . ALA A 1 125 ? 21.472 11.285 -8.202 1.00 38.44 125 ALA A O 1
ATOM 954 N N . VAL A 1 126 ? 19.892 10.922 -6.651 1.00 41.81 126 VAL A N 1
ATOM 955 C CA . VAL A 1 126 ? 20.807 10.376 -5.654 1.00 41.81 126 VAL A CA 1
ATOM 956 C C . VAL A 1 126 ? 20.953 8.904 -6.017 1.00 41.81 126 VAL A C 1
ATOM 958 O O . VAL A 1 126 ? 20.090 8.083 -5.712 1.00 41.81 126 VAL A O 1
ATOM 961 N N . GLU A 1 127 ? 22.034 8.582 -6.727 1.00 40.53 127 GLU A N 1
ATOM 962 C CA . GLU A 1 127 ? 22.550 7.221 -6.814 1.00 40.53 127 GLU A CA 1
ATOM 963 C C . GLU A 1 127 ? 22.880 6.747 -5.394 1.00 40.53 127 GLU A C 1
ATOM 965 O O . GLU A 1 127 ? 23.939 7.015 -4.831 1.00 40.53 127 GLU A O 1
ATOM 970 N N . GLY A 1 128 ? 21.923 6.070 -4.776 1.00 43.06 128 GLY A N 1
ATOM 971 C CA . GLY A 1 128 ? 22.070 5.456 -3.473 1.00 43.06 128 GLY A CA 1
ATOM 972 C C . GLY A 1 128 ? 21.082 4.312 -3.379 1.00 43.06 128 GLY A C 1
ATOM 973 O O . GLY A 1 128 ? 19.911 4.463 -3.718 1.00 43.06 128 GLY A O 1
ATOM 974 N N . SER A 1 129 ? 21.547 3.146 -2.930 1.00 51.72 129 SER A N 1
ATOM 975 C CA . SER A 1 129 ? 20.666 2.044 -2.537 1.00 51.72 129 SER A CA 1
ATOM 976 C C . SER A 1 129 ? 19.487 2.583 -1.710 1.00 51.72 129 SER A C 1
ATOM 978 O O . SER A 1 129 ? 19.742 3.459 -0.876 1.00 51.72 129 SER A O 1
ATOM 980 N N . PRO A 1 130 ? 18.249 2.069 -1.873 1.00 61.28 130 PRO A N 1
ATOM 981 C CA . PRO A 1 130 ? 17.093 2.604 -1.161 1.00 61.28 130 PRO A CA 1
ATOM 982 C C . PRO A 1 130 ? 17.418 2.727 0.325 1.00 61.28 130 PRO A C 1
ATOM 984 O O . PRO A 1 130 ? 17.984 1.794 0.916 1.00 61.28 130 PRO A O 1
ATOM 987 N N . SER A 1 131 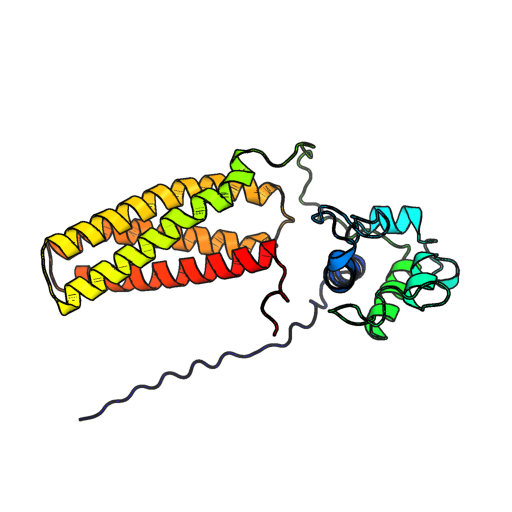? 17.128 3.900 0.895 1.00 78.38 131 SER A N 1
ATOM 988 C CA . SER A 1 131 ? 17.436 4.203 2.290 1.00 78.38 131 SER A CA 1
ATOM 989 C C . SER A 1 131 ? 16.897 3.091 3.198 1.00 78.38 131 SER A C 1
ATOM 991 O O . SER A 1 131 ? 15.910 2.422 2.877 1.00 78.38 131 SER A O 1
ATOM 993 N N . LEU A 1 132 ? 17.534 2.857 4.349 1.00 83.62 132 LEU A N 1
ATOM 994 C CA . LEU A 1 132 ? 17.016 1.878 5.317 1.00 83.62 132 LEU A CA 1
ATOM 995 C C . LEU A 1 132 ? 15.551 2.170 5.685 1.00 83.62 132 LEU A C 1
ATOM 997 O O . LEU A 1 132 ? 14.768 1.244 5.879 1.00 83.62 132 LEU A O 1
ATOM 1001 N N . VAL A 1 133 ? 15.172 3.450 5.687 1.00 86.25 133 VAL A N 1
ATOM 1002 C CA . VAL A 1 133 ? 13.799 3.924 5.887 1.00 86.25 133 VAL A CA 1
ATOM 1003 C C . VAL A 1 133 ? 12.865 3.384 4.796 1.00 86.25 133 VAL A C 1
ATOM 1005 O O . VAL A 1 133 ? 11.849 2.775 5.128 1.00 86.25 133 VAL A O 1
ATOM 1008 N N . ALA A 1 134 ? 13.245 3.487 3.520 1.00 83.31 134 ALA A N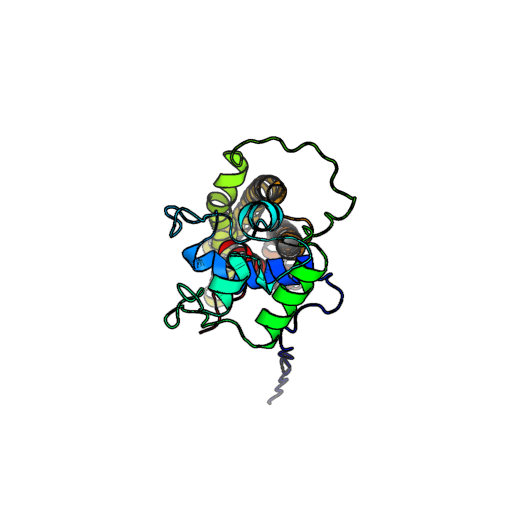 1
ATOM 1009 C CA . ALA A 1 134 ? 12.470 2.946 2.404 1.00 83.31 134 ALA A CA 1
ATOM 1010 C C . ALA A 1 134 ? 12.346 1.413 2.466 1.00 83.31 134 ALA A C 1
ATOM 1012 O O . ALA A 1 134 ? 11.253 0.866 2.318 1.00 83.31 134 ALA A O 1
ATOM 1013 N N . LYS A 1 135 ? 13.444 0.704 2.766 1.00 85.88 135 LYS A N 1
ATOM 1014 C CA . LYS A 1 135 ? 13.441 -0.768 2.910 1.00 85.88 135 LYS A CA 1
ATOM 1015 C C . LYS A 1 135 ? 12.566 -1.244 4.072 1.00 85.88 135 LYS A C 1
ATOM 1017 O O . LYS A 1 135 ? 11.982 -2.322 4.005 1.00 85.88 135 LYS A O 1
ATOM 1022 N N . SER A 1 136 ? 12.458 -0.439 5.128 1.00 90.12 136 SER A N 1
ATOM 1023 C CA . SER A 1 136 ? 11.666 -0.771 6.313 1.00 90.12 136 SER A CA 1
ATOM 1024 C C . SER A 1 136 ? 10.155 -0.654 6.107 1.00 90.12 136 SER A C 1
ATOM 1026 O O . SER A 1 136 ? 9.405 -1.139 6.950 1.00 90.12 136 SER A O 1
ATOM 1028 N N . HIS A 1 137 ? 9.681 -0.076 4.997 1.00 92.31 137 HIS A N 1
ATOM 1029 C CA . HIS A 1 137 ? 8.249 0.091 4.745 1.00 92.31 137 HIS A CA 1
ATOM 1030 C C . HIS A 1 137 ? 7.471 -1.222 4.925 1.00 92.31 137 HIS A C 1
ATOM 1032 O O . HIS A 1 137 ? 6.513 -1.269 5.695 1.00 92.31 137 HIS A O 1
ATOM 1038 N N . VAL A 1 138 ? 7.951 -2.316 4.318 1.00 89.31 138 VAL A N 1
ATOM 1039 C CA . VAL A 1 138 ? 7.321 -3.646 4.420 1.00 89.31 138 VAL A CA 1
ATOM 1040 C C . VAL A 1 138 ? 7.332 -4.182 5.857 1.00 89.31 138 VAL A C 1
ATOM 1042 O O . VAL A 1 138 ? 6.418 -4.896 6.253 1.00 89.31 138 VAL A O 1
ATOM 1045 N N . LEU A 1 139 ? 8.311 -3.821 6.687 1.00 91.12 139 LEU A N 1
ATOM 1046 C CA . LEU A 1 139 ? 8.273 -4.182 8.106 1.00 91.12 139 LEU A CA 1
ATOM 1047 C C . LEU A 1 139 ? 7.099 -3.482 8.804 1.00 91.12 139 LEU A C 1
ATOM 1049 O O . LEU A 1 139 ? 6.341 -4.119 9.535 1.00 91.12 139 LEU A O 1
ATOM 1053 N N . PHE A 1 140 ? 6.918 -2.187 8.544 1.00 93.06 140 PHE A N 1
ATOM 1054 C CA . PHE A 1 140 ? 5.900 -1.391 9.218 1.00 93.06 140 PHE A CA 1
ATOM 1055 C C . PHE A 1 140 ? 4.476 -1.633 8.707 1.00 93.06 140 PHE A C 1
ATOM 1057 O O . PHE A 1 140 ? 3.562 -1.506 9.518 1.00 93.06 140 PHE A O 1
ATOM 1064 N N . VAL A 1 141 ? 4.261 -2.074 7.454 1.00 93.75 141 VAL A N 1
ATOM 1065 C CA . VAL A 1 141 ? 2.891 -2.319 6.941 1.00 93.75 141 VAL A CA 1
ATOM 1066 C C . VAL A 1 141 ? 2.113 -3.359 7.752 1.00 93.75 141 VAL A C 1
ATOM 1068 O O . VAL A 1 141 ? 0.894 -3.256 7.866 1.00 93.75 141 VAL A O 1
ATOM 1071 N N . HIS A 1 142 ? 2.786 -4.342 8.357 1.00 93.69 142 HIS A N 1
ATOM 1072 C CA . HIS A 1 142 ? 2.121 -5.448 9.055 1.00 93.69 142 HIS A CA 1
ATOM 1073 C C . HIS A 1 142 ? 1.361 -4.994 10.308 1.00 93.69 142 HIS A C 1
ATOM 1075 O O . HIS A 1 142 ? 0.319 -5.564 10.638 1.00 93.69 142 HIS A O 1
ATOM 1081 N N . PHE A 1 143 ? 1.849 -3.953 10.987 1.00 94.88 143 PHE A N 1
ATOM 1082 C CA . PHE A 1 143 ? 1.259 -3.457 12.228 1.00 94.88 143 PHE A CA 1
ATOM 1083 C C . PHE A 1 143 ? -0.145 -2.866 12.028 1.00 94.88 143 PHE A C 1
ATOM 1085 O O . PHE A 1 143 ? -1.086 -3.404 12.620 1.00 94.88 143 PHE A O 1
ATOM 1092 N N . PRO A 1 144 ? -0.355 -1.822 11.197 1.00 97.19 144 PRO A N 1
ATOM 1093 C CA . PRO A 1 144 ? -1.685 -1.266 10.997 1.00 97.19 144 PRO A CA 1
ATOM 1094 C C . PRO A 1 144 ? -2.639 -2.289 10.374 1.00 97.19 144 PRO A C 1
ATOM 1096 O O . PRO A 1 144 ? -3.804 -2.315 10.765 1.00 97.19 144 PRO A O 1
ATOM 1099 N N . ILE A 1 145 ? -2.160 -3.180 9.492 1.00 96.69 145 ILE A N 1
ATOM 1100 C CA . ILE A 1 145 ? -2.987 -4.256 8.925 1.00 96.69 145 ILE A CA 1
ATOM 1101 C C . ILE A 1 145 ? -3.547 -5.139 10.042 1.00 96.69 145 ILE A C 1
ATOM 1103 O O . ILE A 1 145 ? -4.765 -5.225 10.214 1.00 96.69 145 ILE A O 1
ATOM 1107 N N . ALA A 1 146 ? -2.671 -5.756 10.839 1.00 97.50 146 ALA A N 1
ATOM 1108 C CA . ALA A 1 146 ? -3.089 -6.667 11.899 1.00 97.50 146 ALA A CA 1
ATOM 1109 C C . ALA A 1 146 ? -3.981 -5.970 12.937 1.00 97.50 146 ALA A C 1
ATOM 1111 O O . ALA A 1 146 ? -4.978 -6.539 13.381 1.00 97.50 146 ALA A O 1
ATOM 1112 N N . LEU A 1 147 ? -3.663 -4.725 13.298 1.00 98.31 147 LEU A N 1
ATOM 1113 C CA . LEU A 1 147 ? -4.390 -3.984 14.325 1.00 98.31 147 LEU A CA 1
ATOM 1114 C C . LEU A 1 147 ? -5.778 -3.512 13.866 1.00 98.31 147 LEU A C 1
ATOM 1116 O O . LEU A 1 147 ? -6.712 -3.564 14.667 1.00 98.31 147 LEU A O 1
ATOM 1120 N N . VAL A 1 148 ? -5.959 -3.116 12.599 1.00 98.44 148 VAL A N 1
ATOM 1121 C CA . VAL A 1 148 ? -7.297 -2.808 12.051 1.00 98.44 148 VAL A CA 1
ATOM 1122 C C . VAL A 1 148 ? -8.179 -4.058 12.066 1.00 98.44 148 VAL A C 1
ATOM 1124 O O . VAL A 1 148 ? -9.320 -3.999 12.530 1.00 98.44 148 VAL A O 1
ATOM 1127 N N . PHE A 1 149 ? -7.650 -5.207 11.637 1.00 98.31 149 PHE A N 1
ATOM 1128 C CA . PHE A 1 149 ? -8.396 -6.468 11.672 1.00 98.31 149 PHE A CA 1
ATOM 1129 C C . PHE A 1 149 ? -8.684 -6.950 13.096 1.00 98.31 149 PHE A C 1
ATOM 1131 O O . PHE A 1 149 ? -9.794 -7.406 13.371 1.00 98.31 149 PHE A O 1
ATOM 1138 N N . ALA A 1 150 ? -7.738 -6.794 14.023 1.00 98.06 150 ALA A N 1
ATOM 1139 C CA . ALA A 1 150 ? -7.956 -7.093 15.435 1.00 98.06 150 ALA A CA 1
ATOM 1140 C C . ALA A 1 150 ? -9.034 -6.184 16.050 1.00 98.06 150 ALA A C 1
ATOM 1142 O O . ALA A 1 150 ? -9.881 -6.666 16.801 1.00 98.06 150 ALA A O 1
ATOM 1143 N N . ALA A 1 151 ? -9.061 -4.893 15.696 1.00 97.62 151 ALA A N 1
ATOM 1144 C CA . ALA A 1 151 ? -10.107 -3.968 16.133 1.00 97.62 151 ALA A CA 1
ATOM 1145 C C . ALA A 1 151 ? -11.488 -4.352 15.577 1.00 97.62 151 ALA A C 1
ATOM 1147 O O . ALA A 1 151 ? -12.478 -4.322 16.312 1.00 97.62 151 ALA A O 1
ATOM 1148 N N . LEU A 1 152 ? -11.554 -4.758 14.304 1.00 97.44 152 LEU A N 1
ATOM 1149 C CA . LEU A 1 152 ? -12.780 -5.247 13.673 1.00 97.44 152 LEU A CA 1
ATOM 1150 C C . LEU A 1 152 ? -13.282 -6.539 14.336 1.00 97.44 152 LEU A C 1
ATOM 1152 O O . LEU A 1 152 ? -14.468 -6.643 14.657 1.00 97.44 152 LEU A O 1
ATOM 1156 N N . LEU A 1 153 ? -12.383 -7.491 14.604 1.00 97.06 153 LEU A N 1
ATOM 1157 C CA . LEU A 1 153 ? -12.702 -8.727 15.320 1.00 97.06 153 LEU A CA 1
ATOM 1158 C C . LEU A 1 153 ? -13.180 -8.439 16.747 1.00 97.06 153 LEU A C 1
ATOM 1160 O O . LEU A 1 153 ? -14.181 -9.005 17.181 1.00 97.06 153 LEU A O 1
ATOM 1164 N N . ALA A 1 154 ? -12.511 -7.538 17.468 1.00 95.62 154 ALA A N 1
ATOM 1165 C CA . ALA A 1 154 ? -12.929 -7.130 18.802 1.00 95.62 154 ALA A CA 1
ATOM 1166 C C . ALA A 1 154 ? -14.335 -6.506 18.781 1.00 95.62 154 ALA A C 1
ATOM 1168 O O . ALA A 1 154 ? -15.181 -6.881 19.588 1.00 95.62 154 ALA A O 1
ATOM 1169 N N . GLU A 1 155 ? -14.648 -5.619 17.833 1.00 95.19 155 GLU A N 1
ATOM 1170 C CA . GLU A 1 155 ? -16.001 -5.054 17.731 1.00 95.19 155 GLU A CA 1
ATOM 1171 C C . GLU A 1 155 ? -17.050 -6.128 17.378 1.00 95.19 155 GLU A C 1
ATOM 1173 O O . GLU A 1 155 ? -18.154 -6.099 17.927 1.00 95.19 155 GLU A O 1
ATOM 1178 N N . ALA A 1 156 ? -16.714 -7.118 16.543 1.00 94.62 156 ALA A N 1
ATOM 1179 C CA . ALA A 1 156 ? -17.586 -8.262 16.261 1.00 94.62 156 ALA A CA 1
ATOM 1180 C C . ALA A 1 156 ? -17.831 -9.135 17.504 1.00 94.62 156 ALA A C 1
ATOM 1182 O O . ALA A 1 156 ? -18.976 -9.474 17.818 1.00 94.62 156 ALA A O 1
ATOM 1183 N N . LEU A 1 157 ? -16.777 -9.437 18.264 1.00 94.19 157 LEU A N 1
ATOM 1184 C CA . LEU A 1 157 ? -16.875 -10.171 19.525 1.00 94.19 157 LEU A CA 1
ATOM 1185 C C . LEU A 1 157 ? -17.676 -9.395 20.570 1.00 94.19 157 LEU A C 1
ATOM 1187 O O . LEU A 1 157 ? -18.472 -9.996 21.287 1.00 94.19 157 LEU A O 1
ATOM 1191 N N . PHE A 1 158 ? -17.532 -8.069 20.624 1.00 92.06 158 PHE A N 1
ATOM 1192 C CA . PHE A 1 158 ? -18.348 -7.231 21.495 1.00 92.06 158 PHE A CA 1
ATOM 1193 C C . PHE A 1 158 ? -19.828 -7.290 21.095 1.00 92.06 158 PHE A C 1
ATOM 1195 O O . PHE A 1 158 ? -20.690 -7.307 21.968 1.00 92.06 158 PHE A O 1
ATOM 1202 N N . MET A 1 159 ? -20.154 -7.336 19.799 1.00 89.75 159 MET A N 1
ATOM 1203 C CA . MET A 1 159 ? -21.548 -7.480 19.359 1.00 89.75 159 MET A CA 1
ATOM 1204 C C . MET A 1 159 ? -22.164 -8.818 19.776 1.00 89.75 159 MET A C 1
ATOM 1206 O O . MET A 1 159 ? -23.358 -8.856 20.061 1.00 89.75 159 MET A O 1
ATOM 1210 N N . TRP A 1 160 ? -21.370 -9.891 19.825 1.00 91.44 160 TRP A N 1
ATOM 1211 C CA . TRP A 1 160 ? -21.859 -11.217 20.202 1.00 91.44 160 TRP A CA 1
ATOM 1212 C C . TRP A 1 160 ? -21.883 -11.438 21.720 1.00 91.44 160 TRP A C 1
ATOM 1214 O O . TRP A 1 160 ? -22.887 -11.880 22.271 1.00 91.44 160 TRP A O 1
ATOM 1224 N N . ARG A 1 161 ? -20.776 -11.146 22.406 1.00 91.12 161 ARG A N 1
ATOM 1225 C CA . ARG A 1 161 ? -20.575 -11.478 23.827 1.00 91.12 161 ARG A CA 1
ATOM 1226 C C . ARG A 1 161 ? -20.691 -10.277 24.761 1.00 91.12 161 ARG A C 1
ATOM 1228 O O . ARG A 1 161 ? -20.825 -10.457 25.967 1.00 91.12 161 ARG A O 1
ATOM 1235 N N . GLY A 1 162 ? -20.627 -9.058 24.231 1.00 85.31 162 GLY A N 1
ATOM 1236 C CA . GLY A 1 162 ? -20.482 -7.849 25.038 1.00 85.31 162 GLY A CA 1
ATOM 1237 C C . GLY A 1 162 ? -19.138 -7.794 25.773 1.00 85.31 162 GLY A C 1
ATOM 1238 O O . GLY A 1 162 ? -18.158 -8.425 25.381 1.00 85.31 162 GLY A O 1
ATOM 1239 N N . GLY A 1 163 ? -19.099 -7.016 26.856 1.00 86.62 163 GLY A N 1
ATOM 1240 C CA . GLY A 1 163 ? -17.961 -6.951 27.775 1.00 86.62 163 GLY A CA 1
ATOM 1241 C C . GLY A 1 163 ? -17.046 -5.739 27.577 1.00 86.62 163 GLY A C 1
ATOM 1242 O O . GLY A 1 163 ? -16.634 -5.392 26.469 1.00 86.62 163 GLY A O 1
ATOM 1243 N N . LEU A 1 164 ? -16.691 -5.095 28.693 1.00 82.25 164 LEU A N 1
ATOM 1244 C CA . LEU A 1 164 ? -15.812 -3.920 28.704 1.00 82.25 164 LEU A CA 1
ATOM 1245 C C . LEU A 1 164 ? -14.384 -4.249 28.246 1.00 82.25 164 LEU A C 1
ATOM 1247 O O . LEU A 1 164 ? -13.769 -3.426 27.574 1.00 82.25 164 LEU A O 1
ATOM 1251 N N . GLY A 1 165 ? -13.888 -5.456 28.545 1.00 86.94 165 GLY A N 1
ATOM 1252 C CA . GLY A 1 165 ? -12.564 -5.912 28.110 1.00 86.94 165 GLY A CA 1
ATOM 1253 C C . GLY A 1 165 ? -12.420 -5.893 26.588 1.00 86.94 165 GLY A C 1
ATOM 1254 O O . GLY A 1 165 ? -11.519 -5.247 26.071 1.00 86.94 165 GLY A O 1
ATOM 1255 N N . VAL A 1 166 ? -13.375 -6.489 25.869 1.00 87.19 166 VAL A N 1
ATOM 1256 C CA . VAL A 1 166 ? -13.372 -6.547 24.397 1.00 87.19 166 VAL A CA 1
ATOM 1257 C C . VAL A 1 166 ? -13.478 -5.148 23.773 1.00 87.19 166 VAL A C 1
ATOM 1259 O O . VAL A 1 166 ? -12.775 -4.836 22.814 1.00 87.19 166 VAL A O 1
ATOM 1262 N N . CYS A 1 167 ? -14.306 -4.270 24.351 1.00 85.44 167 CYS A N 1
ATOM 1263 C CA . CYS A 1 167 ? -14.413 -2.869 23.925 1.00 85.44 167 CYS A CA 1
ATOM 1264 C C . CYS A 1 167 ? -13.085 -2.109 24.105 1.00 85.44 167 CYS A C 1
ATOM 1266 O O . CYS A 1 167 ? -12.661 -1.369 23.215 1.00 85.44 167 CYS A O 1
ATOM 1268 N N . ASN A 1 168 ? -12.407 -2.308 25.239 1.00 90.62 168 ASN A N 1
ATOM 1269 C CA . ASN A 1 168 ? -11.108 -1.697 25.514 1.00 90.62 168 ASN A CA 1
ATOM 1270 C C . ASN A 1 168 ? -10.006 -2.254 24.604 1.00 90.62 168 ASN A C 1
ATOM 1272 O O . ASN A 1 168 ? -9.191 -1.474 24.115 1.00 90.62 168 ASN A O 1
ATOM 1276 N N . THR A 1 169 ? -10.021 -3.555 24.300 1.00 93.38 169 THR A N 1
ATOM 1277 C CA . THR A 1 169 ? -9.133 -4.160 23.297 1.00 93.38 169 THR A CA 1
ATOM 1278 C C . THR A 1 169 ? -9.347 -3.528 21.924 1.00 93.38 169 THR A C 1
ATOM 1280 O O . THR A 1 169 ? -8.381 -3.095 21.304 1.00 93.38 169 THR A O 1
ATOM 1283 N N . GLY A 1 170 ? -10.597 -3.384 21.469 1.00 93.88 170 GLY A N 1
ATOM 1284 C CA . GLY A 1 170 ? -10.896 -2.743 20.184 1.00 93.88 170 GLY A CA 1
ATOM 1285 C C . GLY A 1 170 ? -10.370 -1.305 20.099 1.00 93.88 170 GLY A C 1
ATOM 1286 O O . GLY A 1 170 ? -9.731 -0.941 19.112 1.00 93.88 170 GLY A O 1
ATOM 1287 N N . ARG A 1 171 ? -10.557 -0.514 21.167 1.00 93.38 171 ARG A N 1
ATOM 1288 C CA . ARG A 1 171 ? -10.005 0.850 21.302 1.00 93.38 171 ARG A CA 1
ATOM 1289 C C . ARG A 1 171 ? -8.486 0.883 21.237 1.00 93.38 171 ARG A C 1
ATOM 1291 O O . ARG A 1 171 ? -7.923 1.724 20.538 1.00 93.38 171 ARG A O 1
ATOM 1298 N N . PHE A 1 172 ? -7.834 -0.005 21.981 1.00 96.44 172 PHE A N 1
ATOM 1299 C CA . PHE A 1 172 ? -6.383 -0.129 21.983 1.00 96.44 172 PHE A CA 1
ATOM 1300 C C . PHE A 1 172 ? -5.877 -0.435 20.570 1.00 96.44 172 PHE A C 1
ATOM 1302 O O . PHE A 1 172 ? -5.049 0.306 20.042 1.00 96.44 172 PHE A O 1
ATOM 1309 N N . CYS A 1 173 ? -6.450 -1.449 19.918 1.00 97.94 173 CYS A N 1
ATOM 1310 C CA . CYS A 1 173 ? -6.063 -1.862 18.574 1.00 97.94 173 CYS A CA 1
ATOM 1311 C C . CYS A 1 173 ? -6.215 -0.732 17.550 1.00 97.94 173 CYS A C 1
ATOM 1313 O O . CYS A 1 173 ? -5.248 -0.424 16.861 1.00 97.94 173 CYS A O 1
ATOM 1315 N N . ILE A 1 174 ? -7.374 -0.064 17.472 1.00 97.75 174 ILE A N 1
ATOM 1316 C CA . ILE A 1 174 ? -7.580 0.987 16.460 1.00 97.75 174 ILE A CA 1
ATOM 1317 C C . ILE A 1 174 ? -6.705 2.226 16.706 1.00 97.75 174 ILE A C 1
ATOM 1319 O O . ILE A 1 174 ? -6.251 2.860 15.756 1.00 97.75 174 ILE A O 1
ATOM 1323 N N . THR A 1 175 ? -6.405 2.544 17.969 1.00 97.12 175 THR A N 1
ATOM 1324 C CA . THR A 1 175 ? -5.512 3.662 18.313 1.00 97.12 175 THR A CA 1
ATOM 1325 C C . THR A 1 175 ? -4.076 3.364 17.882 1.00 97.12 175 THR A C 1
ATOM 1327 O O . THR A 1 175 ? -3.456 4.175 17.196 1.00 97.12 175 THR A O 1
ATOM 1330 N N . PHE A 1 176 ? -3.552 2.180 18.213 1.00 97.81 176 PHE A N 1
ATOM 1331 C CA . PHE A 1 176 ? -2.214 1.775 17.772 1.00 97.81 176 PHE A CA 1
ATOM 1332 C C . PHE A 1 176 ? -2.141 1.529 16.258 1.00 97.81 176 PHE A C 1
ATOM 1334 O O . PHE A 1 176 ? -1.092 1.768 15.656 1.00 97.81 176 PHE A O 1
ATOM 1341 N N . ALA A 1 177 ? -3.242 1.122 15.617 1.00 98.12 177 ALA A N 1
ATOM 1342 C CA . ALA A 1 177 ? -3.328 1.051 14.161 1.00 98.12 177 ALA A CA 1
ATOM 1343 C C . ALA A 1 177 ? -3.116 2.431 13.529 1.00 98.12 177 ALA A C 1
ATOM 1345 O O . ALA A 1 177 ? -2.295 2.563 12.629 1.00 98.12 177 ALA A O 1
ATOM 1346 N N . ALA A 1 178 ? -3.793 3.470 14.032 1.00 97.69 178 ALA A N 1
ATOM 1347 C CA . ALA A 1 178 ? -3.629 4.835 13.533 1.00 97.69 178 ALA A CA 1
ATOM 1348 C C . ALA A 1 178 ? -2.189 5.351 13.723 1.00 97.69 178 ALA A C 1
ATOM 1350 O O . ALA A 1 178 ? -1.596 5.880 12.785 1.00 97.69 178 ALA A O 1
ATOM 1351 N N . LEU A 1 179 ? -1.591 5.131 14.900 1.00 97.19 179 LEU A N 1
ATOM 1352 C CA . LEU A 1 179 ? -0.210 5.548 15.183 1.00 97.19 179 LEU A CA 1
ATOM 1353 C C . LEU A 1 179 ? 0.815 4.837 14.284 1.00 97.19 179 LEU A C 1
ATOM 1355 O O . LEU A 1 179 ? 1.685 5.479 13.696 1.00 97.19 179 LEU A O 1
ATOM 1359 N N . SER A 1 180 ? 0.706 3.514 14.145 1.00 96.19 180 SER A N 1
ATOM 1360 C CA . SER A 1 180 ? 1.604 2.734 13.281 1.00 96.19 180 SER A CA 1
ATOM 1361 C C . SER A 1 180 ? 1.381 3.012 11.790 1.00 96.19 180 SER A C 1
ATOM 1363 O O . SER A 1 180 ? 2.338 2.980 11.012 1.00 96.19 180 SER A O 1
ATOM 1365 N N . ALA A 1 181 ? 0.158 3.364 11.378 1.00 96.94 181 ALA A N 1
ATOM 1366 C CA . ALA A 1 181 ? -0.138 3.798 10.016 1.00 96.94 181 ALA A CA 1
ATOM 1367 C C . ALA A 1 181 ? 0.576 5.113 9.658 1.00 96.94 181 ALA A C 1
ATOM 1369 O O . ALA A 1 181 ? 1.017 5.252 8.521 1.00 96.94 181 ALA A O 1
ATOM 1370 N N . CYS A 1 182 ? 0.779 6.038 10.607 1.00 96.56 182 CYS A N 1
ATOM 1371 C CA . CYS A 1 182 ? 1.592 7.239 10.371 1.00 96.56 182 CYS A CA 1
ATOM 1372 C C . CYS A 1 182 ? 3.049 6.883 10.036 1.00 96.56 182 CYS A C 1
ATOM 1374 O O . CYS A 1 182 ? 3.608 7.398 9.069 1.00 96.56 182 CYS A O 1
ATOM 1376 N N . VAL A 1 183 ? 3.653 5.957 10.792 1.00 95.56 183 VAL A N 1
ATOM 1377 C CA . VAL A 1 183 ? 5.023 5.468 10.535 1.00 95.56 183 VAL A CA 1
ATOM 1378 C C . VAL A 1 183 ? 5.097 4.734 9.193 1.00 95.56 183 VAL A C 1
ATOM 1380 O O . VAL A 1 183 ? 6.033 4.919 8.412 1.00 95.56 183 VAL A O 1
ATOM 1383 N N . THR A 1 184 ? 4.075 3.936 8.889 1.00 96.31 184 THR A N 1
ATOM 1384 C CA . THR A 1 184 ? 3.948 3.219 7.613 1.00 96.31 184 THR A CA 1
ATOM 1385 C C . THR A 1 184 ? 3.829 4.182 6.431 1.00 96.31 184 THR A C 1
ATOM 1387 O O . THR A 1 184 ? 4.475 3.970 5.408 1.00 96.31 184 THR A O 1
ATOM 1390 N N . ALA A 1 185 ? 3.053 5.260 6.567 1.00 95.44 185 ALA A N 1
ATOM 1391 C CA . ALA A 1 185 ? 2.907 6.287 5.539 1.00 95.44 185 ALA A CA 1
ATOM 1392 C C . ALA A 1 185 ? 4.210 7.070 5.330 1.00 95.44 185 ALA A C 1
ATOM 1394 O O . ALA A 1 185 ? 4.604 7.291 4.189 1.00 95.44 185 ALA A O 1
ATOM 1395 N N . PHE A 1 186 ? 4.913 7.423 6.411 1.00 93.94 186 PHE A N 1
ATOM 1396 C CA . PHE A 1 186 ? 6.213 8.092 6.339 1.00 93.94 186 PHE A CA 1
ATOM 1397 C C . PHE A 1 186 ? 7.254 7.241 5.596 1.00 93.94 186 PHE A C 1
ATOM 1399 O O . PHE A 1 186 ? 7.838 7.677 4.604 1.00 93.94 186 PHE A O 1
ATOM 1406 N N . THR A 1 187 ? 7.439 5.992 6.031 1.00 93.25 187 THR A N 1
ATOM 1407 C CA . THR A 1 187 ? 8.360 5.051 5.370 1.00 93.25 187 THR A CA 1
ATOM 1408 C C . THR A 1 187 ? 7.925 4.741 3.935 1.00 93.25 187 THR A C 1
ATOM 1410 O O . THR A 1 187 ? 8.769 4.656 3.045 1.00 93.25 187 THR A O 1
ATOM 1413 N N . GLY A 1 188 ? 6.618 4.656 3.671 1.00 92.38 188 GLY A N 1
ATOM 1414 C CA . GLY A 1 188 ? 6.063 4.436 2.334 1.00 92.38 188 GLY A CA 1
ATOM 1415 C C . GLY A 1 188 ? 6.300 5.599 1.378 1.00 92.38 188 GLY A C 1
ATOM 1416 O O . GLY A 1 188 ? 6.603 5.369 0.210 1.00 92.38 188 GLY A O 1
ATOM 1417 N N . TRP A 1 189 ? 6.247 6.839 1.868 1.00 91.19 189 TRP A N 1
ATOM 1418 C CA . TRP A 1 189 ? 6.567 8.014 1.057 1.00 91.19 189 TRP A CA 1
ATOM 1419 C C . TRP A 1 189 ? 8.028 7.997 0.606 1.00 91.19 189 TRP A C 1
ATOM 1421 O O . TRP A 1 189 ? 8.304 8.184 -0.573 1.00 91.19 189 TRP A O 1
ATOM 1431 N N . SER A 1 190 ? 8.945 7.651 1.516 1.00 88.88 190 SER A N 1
ATOM 1432 C CA . SER A 1 190 ? 10.362 7.476 1.167 1.00 88.88 190 SER A CA 1
ATOM 1433 C C . SER A 1 190 ? 10.597 6.313 0.195 1.00 88.88 190 SER A C 1
ATOM 1435 O O . SER A 1 190 ? 11.483 6.374 -0.650 1.00 88.88 190 SER A O 1
ATOM 1437 N N . ALA A 1 191 ? 9.789 5.250 0.276 1.00 85.81 191 ALA A N 1
ATOM 1438 C CA . ALA A 1 191 ? 9.869 4.134 -0.660 1.00 85.81 191 ALA A CA 1
ATOM 1439 C C . ALA A 1 191 ? 9.353 4.518 -2.056 1.00 85.81 191 ALA A C 1
ATOM 1441 O O . ALA A 1 191 ? 9.919 4.071 -3.055 1.00 85.81 191 ALA A O 1
ATOM 1442 N N . ALA A 1 192 ? 8.322 5.365 -2.135 1.00 86.19 192 ALA A N 1
ATOM 1443 C CA . ALA A 1 192 ? 7.696 5.799 -3.382 1.00 86.19 192 ALA A CA 1
ATOM 1444 C C . ALA A 1 192 ? 8.651 6.570 -4.311 1.00 86.19 192 ALA A C 1
ATOM 1446 O O . ALA A 1 192 ? 8.504 6.464 -5.525 1.00 86.19 192 ALA A O 1
ATOM 1447 N N . GLU A 1 193 ? 9.652 7.271 -3.766 1.00 80.94 193 GLU A N 1
ATOM 1448 C CA . GLU A 1 193 ? 10.652 8.033 -4.539 1.00 80.94 193 GLU A CA 1
ATOM 1449 C C . GLU A 1 193 ? 11.471 7.159 -5.502 1.00 80.94 193 GLU A C 1
ATOM 1451 O O . GLU A 1 193 ? 11.946 7.636 -6.528 1.00 80.94 193 GLU A O 1
ATOM 1456 N N . SER A 1 194 ? 11.606 5.865 -5.199 1.00 74.62 194 SER A N 1
ATOM 1457 C CA . SER A 1 194 ? 12.328 4.909 -6.049 1.00 74.62 194 SER A CA 1
ATOM 1458 C C . SER A 1 194 ? 11.507 4.366 -7.227 1.00 74.62 194 SER A C 1
ATOM 1460 O O . SER A 1 194 ? 12.039 3.639 -8.067 1.00 74.62 194 SER A O 1
ATOM 1462 N N . TRP A 1 195 ? 10.216 4.701 -7.308 1.00 77.12 195 TRP A N 1
ATOM 1463 C CA . TRP A 1 195 ? 9.305 4.190 -8.331 1.00 77.12 195 TRP A CA 1
ATOM 1464 C C . TRP A 1 195 ? 8.977 5.243 -9.389 1.00 77.12 195 TRP A C 1
ATOM 1466 O O . TRP A 1 195 ? 8.934 6.439 -9.124 1.00 77.12 195 TRP A O 1
ATOM 1476 N N . SER A 1 196 ? 8.672 4.784 -10.607 1.00 71.50 196 SER A N 1
ATOM 1477 C CA . SER A 1 196 ? 8.249 5.677 -11.688 1.00 71.50 196 SER A CA 1
ATOM 1478 C C . SER A 1 196 ? 6.952 6.421 -11.328 1.00 71.50 196 SER A C 1
ATOM 1480 O O . SER A 1 196 ? 6.020 5.770 -10.827 1.00 71.50 196 SER A O 1
ATOM 1482 N N . PRO A 1 197 ? 6.833 7.721 -11.667 1.00 67.94 197 PRO A N 1
ATOM 1483 C CA . PRO A 1 197 ? 5.599 8.486 -11.501 1.00 67.94 197 PRO A CA 1
ATOM 1484 C C . PRO A 1 197 ? 4.377 7.743 -12.064 1.00 67.94 197 PRO A C 1
ATOM 1486 O O . PRO A 1 197 ? 4.467 7.031 -13.063 1.00 67.94 197 PRO A O 1
ATOM 1489 N N . GLY A 1 198 ? 3.238 7.835 -11.375 1.00 74.94 198 GLY A N 1
ATOM 1490 C CA . GLY A 1 198 ? 1.984 7.171 -11.759 1.00 74.94 198 GLY A CA 1
ATOM 1491 C C . GLY A 1 198 ? 1.880 5.684 -11.390 1.00 74.94 198 GLY A C 1
ATOM 1492 O O . GLY A 1 198 ? 0.777 5.205 -11.138 1.00 74.94 198 GLY A O 1
ATOM 1493 N N . ARG A 1 199 ? 2.996 4.946 -11.262 1.00 75.12 199 ARG A N 1
ATOM 1494 C CA . ARG A 1 199 ? 2.955 3.505 -10.928 1.00 75.12 199 ARG A CA 1
ATOM 1495 C C . ARG A 1 199 ? 2.457 3.251 -9.502 1.00 75.12 199 ARG A C 1
ATOM 1497 O O . ARG A 1 199 ? 1.683 2.328 -9.287 1.00 75.12 199 ARG A O 1
ATOM 1504 N N . VAL A 1 200 ? 2.881 4.074 -8.545 1.00 88.75 200 VAL A N 1
ATOM 1505 C CA . VAL A 1 200 ? 2.555 3.931 -7.111 1.00 88.75 200 VAL A CA 1
ATOM 1506 C C . VAL A 1 200 ? 1.310 4.706 -6.681 1.00 88.75 200 VAL A C 1
ATOM 1508 O O . VAL A 1 200 ? 0.899 4.618 -5.527 1.00 88.75 200 VAL A O 1
ATOM 1511 N N . GLU A 1 201 ? 0.696 5.461 -7.590 1.00 88.69 201 GLU A N 1
ATOM 1512 C CA . GLU A 1 201 ? -0.286 6.488 -7.240 1.00 88.69 201 GLU A CA 1
ATOM 1513 C C . GLU A 1 201 ? -1.569 5.906 -6.642 1.00 88.69 201 GLU A C 1
ATOM 1515 O O . GLU A 1 201 ? -2.060 6.378 -5.615 1.00 88.69 201 GLU A O 1
ATOM 1520 N N . THR A 1 202 ? -2.076 4.822 -7.230 1.00 89.56 202 THR A N 1
ATOM 1521 C CA . THR A 1 202 ? -3.260 4.124 -6.717 1.00 89.56 202 THR A CA 1
ATOM 1522 C C . THR A 1 202 ? -3.012 3.566 -5.315 1.00 89.56 202 THR A C 1
ATOM 1524 O O . THR A 1 202 ? -3.824 3.776 -4.416 1.00 89.56 202 THR A O 1
ATOM 1527 N N . HIS A 1 203 ? -1.871 2.904 -5.095 1.00 94.44 203 HIS A N 1
ATOM 1528 C CA . HIS A 1 203 ? -1.490 2.388 -3.778 1.00 94.44 203 HIS A CA 1
ATOM 1529 C C . HIS A 1 203 ? -1.334 3.521 -2.751 1.00 94.44 203 HIS A C 1
ATOM 1531 O O . HIS A 1 203 ? -1.847 3.412 -1.637 1.00 94.44 203 HIS A O 1
ATOM 1537 N N . ARG A 1 204 ? -0.695 4.633 -3.145 1.00 94.31 204 ARG A N 1
ATOM 1538 C CA . ARG A 1 204 ? -0.467 5.817 -2.304 1.00 94.31 204 ARG A CA 1
ATOM 1539 C C . ARG A 1 204 ? -1.777 6.385 -1.766 1.00 94.31 204 ARG A C 1
ATOM 1541 O O . ARG A 1 204 ? -1.924 6.530 -0.554 1.00 94.31 204 ARG A O 1
ATOM 1548 N N . TRP A 1 205 ? -2.747 6.659 -2.635 1.00 95.56 205 TRP A N 1
ATOM 1549 C CA . TRP A 1 205 ? -4.018 7.242 -2.194 1.00 95.56 205 TRP A CA 1
ATOM 1550 C C . TRP A 1 205 ? -4.890 6.268 -1.409 1.00 95.56 205 TRP A C 1
ATOM 1552 O O . TRP A 1 205 ? -5.544 6.689 -0.454 1.00 95.56 205 TRP A O 1
ATOM 1562 N N . LEU A 1 206 ? -4.856 4.972 -1.731 1.00 95.94 206 LEU A N 1
ATOM 1563 C CA . LEU A 1 206 ? -5.522 3.956 -0.911 1.00 95.94 206 LEU A CA 1
ATOM 1564 C C . LEU A 1 206 ? -4.921 3.887 0.500 1.00 95.94 206 LEU A C 1
ATOM 1566 O O . LEU A 1 206 ? -5.668 3.831 1.477 1.00 95.94 206 LEU A O 1
ATOM 1570 N N . ALA A 1 207 ? -3.592 3.951 0.624 1.00 96.00 207 ALA A N 1
ATOM 1571 C CA . ALA A 1 207 ? -2.908 3.961 1.915 1.00 96.00 207 ALA A CA 1
ATOM 1572 C C . ALA A 1 207 ? -3.226 5.228 2.732 1.00 96.00 207 ALA A C 1
ATOM 1574 O O . ALA A 1 207 ? -3.504 5.134 3.929 1.00 96.00 207 ALA A O 1
ATOM 1575 N N . VAL A 1 208 ? -3.264 6.403 2.092 1.00 97.12 208 VAL A N 1
ATOM 1576 C CA . VAL A 1 208 ? -3.675 7.661 2.745 1.00 97.12 208 VAL A CA 1
ATOM 1577 C C . VAL A 1 208 ? -5.134 7.586 3.204 1.00 97.12 208 VAL A C 1
ATOM 1579 O O . VAL A 1 208 ? -5.435 7.918 4.350 1.00 97.12 208 VAL A O 1
ATOM 1582 N N . ALA A 1 209 ? -6.041 7.080 2.363 1.00 98.00 209 ALA A N 1
ATOM 1583 C CA . ALA A 1 209 ? -7.440 6.888 2.737 1.00 98.00 209 ALA A CA 1
ATOM 1584 C C . ALA A 1 209 ? -7.589 5.915 3.922 1.00 98.00 209 ALA A C 1
ATOM 1586 O O . ALA A 1 209 ? -8.372 6.176 4.841 1.00 98.00 209 ALA A O 1
ATOM 1587 N N . ALA A 1 210 ? -6.816 4.824 3.943 1.00 97.88 210 ALA A N 1
ATOM 1588 C CA . ALA A 1 210 ? -6.784 3.873 5.052 1.00 97.88 210 ALA A CA 1
ATOM 1589 C C . ALA A 1 210 ? -6.295 4.525 6.359 1.00 97.88 210 ALA A C 1
ATOM 1591 O O . ALA A 1 210 ? -6.914 4.329 7.410 1.00 97.88 210 ALA A O 1
ATOM 1592 N N . LEU A 1 211 ? -5.237 5.343 6.298 1.00 98.06 211 LEU A N 1
ATOM 1593 C CA . LEU A 1 211 ? -4.718 6.110 7.437 1.00 98.06 211 LEU A CA 1
ATOM 1594 C C . LEU A 1 211 ? -5.760 7.099 7.977 1.00 98.06 211 LEU A C 1
ATOM 1596 O O . LEU A 1 211 ? -6.036 7.110 9.181 1.00 98.06 211 LEU A O 1
ATOM 1600 N N . CYS A 1 212 ? -6.366 7.905 7.102 1.00 98.31 212 CYS A N 1
ATOM 1601 C CA . CYS A 1 212 ? -7.380 8.884 7.493 1.00 98.31 212 CYS A CA 1
ATOM 1602 C C . CYS A 1 212 ? -8.604 8.199 8.112 1.00 98.31 212 CYS A C 1
ATOM 1604 O O . CYS A 1 212 ? -9.077 8.620 9.168 1.00 98.31 212 CYS A O 1
ATOM 1606 N N . THR A 1 213 ? -9.080 7.107 7.508 1.00 98.38 213 THR A N 1
ATOM 1607 C CA . THR A 1 213 ? -10.236 6.352 8.017 1.00 98.38 213 THR A CA 1
ATOM 1608 C C . THR A 1 213 ? -9.929 5.699 9.365 1.00 98.38 213 THR A C 1
ATOM 1610 O O . THR A 1 213 ? -10.753 5.773 10.275 1.00 98.38 213 THR A O 1
ATOM 1613 N N . SER A 1 214 ? -8.737 5.118 9.537 1.00 97.88 214 SER A N 1
ATOM 1614 C CA . SER A 1 214 ? -8.315 4.502 10.807 1.00 97.88 214 SER A CA 1
ATOM 1615 C C . SER A 1 214 ? -8.162 5.540 11.919 1.00 97.88 214 SER A C 1
ATOM 1617 O O . SER A 1 214 ? -8.612 5.321 13.044 1.00 97.88 214 SER A O 1
ATOM 1619 N N . THR A 1 215 ? -7.605 6.709 11.595 1.00 98.06 215 THR A N 1
ATOM 1620 C CA . THR A 1 215 ? -7.513 7.849 12.520 1.00 98.06 215 THR A CA 1
ATOM 1621 C C . THR A 1 215 ? -8.903 8.342 12.917 1.00 98.06 215 THR A C 1
ATOM 1623 O O . THR A 1 215 ? -9.190 8.505 14.102 1.00 98.06 215 THR A O 1
ATOM 1626 N N . LEU A 1 216 ? -9.810 8.512 11.951 1.00 97.88 216 LEU A N 1
ATOM 1627 C CA . LEU A 1 216 ? -11.187 8.913 12.228 1.00 97.88 216 LEU A CA 1
ATOM 1628 C C . LEU A 1 216 ? -11.920 7.869 13.086 1.00 97.88 216 LEU A C 1
ATOM 1630 O O . LEU A 1 216 ? -12.614 8.234 14.035 1.00 97.88 216 LEU A O 1
ATOM 1634 N N . ALA A 1 217 ? -11.727 6.575 12.817 1.00 97.31 217 ALA A N 1
ATOM 1635 C CA . ALA A 1 217 ? -12.268 5.495 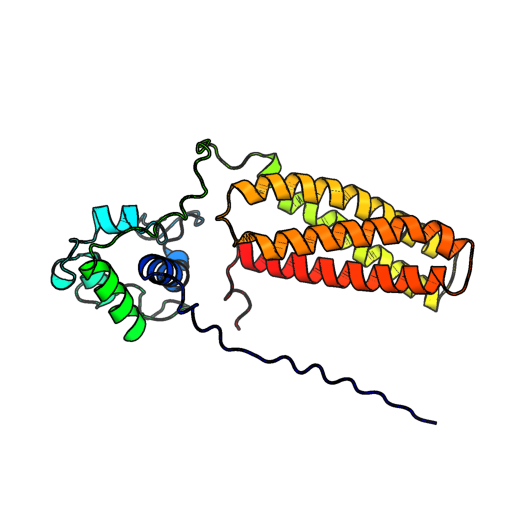13.639 1.00 97.31 217 ALA A CA 1
ATOM 1636 C C . ALA A 1 217 ? -11.757 5.577 15.08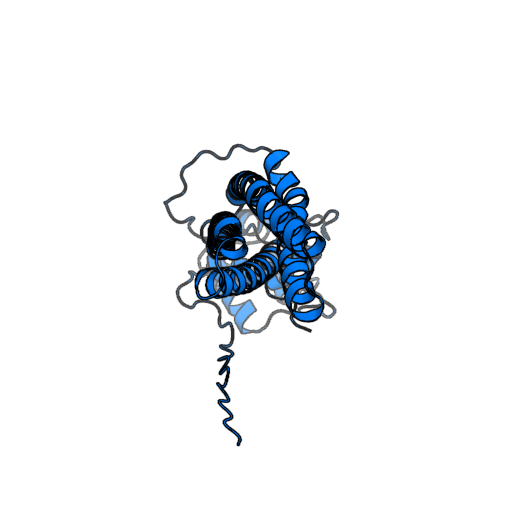6 1.00 97.31 217 ALA A C 1
ATOM 1638 O O . ALA A 1 217 ? -12.556 5.467 16.019 1.00 97.31 217 ALA A O 1
ATOM 1639 N N . ALA A 1 218 ? -10.458 5.834 15.281 1.00 96.75 218 ALA A N 1
ATOM 1640 C CA . ALA A 1 218 ? -9.861 6.016 16.603 1.00 96.75 218 ALA A CA 1
ATOM 1641 C C . ALA A 1 218 ? -10.451 7.228 17.347 1.00 96.75 218 ALA A C 1
ATOM 1643 O O . ALA A 1 218 ? -10.771 7.116 18.530 1.00 96.75 218 ALA A O 1
ATOM 1644 N N . LEU A 1 219 ? -10.688 8.349 16.658 1.00 95.69 219 LEU A N 1
ATOM 1645 C CA . LEU A 1 219 ? -11.295 9.555 17.242 1.00 95.69 219 LEU A CA 1
ATOM 1646 C C . LEU A 1 219 ? -12.782 9.379 17.591 1.00 95.69 219 LEU A C 1
ATOM 1648 O O . LEU A 1 219 ? -13.260 9.923 18.589 1.00 95.69 219 LEU A O 1
ATOM 1652 N N . VAL A 1 220 ? -13.529 8.603 16.801 1.00 94.50 220 VAL A N 1
ATOM 1653 C CA . VAL A 1 220 ? -14.955 8.322 17.051 1.00 94.50 220 VAL A CA 1
ATOM 1654 C C . VAL A 1 220 ? -15.140 7.257 18.143 1.00 94.50 220 VAL A C 1
ATOM 1656 O O . VAL A 1 220 ? -16.156 7.261 18.844 1.00 94.50 220 VAL A O 1
ATOM 1659 N N . CYS A 1 221 ? -14.165 6.371 18.353 1.00 93.12 221 CYS A N 1
ATOM 1660 C CA . CYS A 1 221 ? -14.265 5.251 19.293 1.00 93.12 221 CYS A CA 1
ATOM 1661 C C . CYS A 1 221 ? -14.595 5.659 20.758 1.00 93.12 221 CYS A C 1
ATOM 1663 O O . CYS A 1 221 ? -15.469 5.041 21.381 1.00 93.12 221 CYS A O 1
ATOM 1665 N N . PRO A 1 222 ? -14.001 6.726 21.340 1.00 90.44 222 PRO A N 1
ATOM 1666 C CA . PRO A 1 222 ? -14.400 7.249 22.648 1.00 90.44 222 PRO A CA 1
ATOM 1667 C C . PRO A 1 222 ? -15.872 7.663 22.723 1.00 90.44 222 PRO A C 1
ATOM 1669 O O . PRO A 1 222 ? -16.550 7.354 23.706 1.00 90.44 222 PRO A O 1
ATOM 1672 N N . LEU A 1 223 ? -16.376 8.321 21.675 1.00 87.69 223 LEU A N 1
ATOM 1673 C CA . LEU A 1 223 ? -17.767 8.770 21.580 1.00 87.69 223 LEU A CA 1
ATOM 1674 C C . LEU A 1 223 ? -18.720 7.579 21.447 1.00 87.69 223 LEU A C 1
ATOM 1676 O O . LEU A 1 223 ? -19.745 7.543 22.124 1.00 87.69 223 LEU A O 1
ATOM 1680 N N . ALA A 1 224 ? -18.348 6.588 20.637 1.00 87.12 224 ALA A N 1
ATOM 1681 C CA . ALA A 1 224 ? -19.107 5.361 20.403 1.00 87.12 224 ALA A CA 1
ATOM 1682 C C . ALA A 1 224 ? -19.289 4.491 21.657 1.00 87.12 224 ALA A C 1
ATOM 1684 O O . ALA A 1 224 ? -20.263 3.744 21.755 1.00 87.12 224 ALA A O 1
ATOM 1685 N N . ALA A 1 225 ? -18.372 4.576 22.622 1.00 81.62 225 ALA A N 1
ATOM 1686 C CA . ALA A 1 225 ? -18.515 3.857 23.887 1.00 81.62 225 ALA A CA 1
ATOM 1687 C C . ALA A 1 225 ? -19.274 4.644 24.959 1.00 81.62 225 ALA A C 1
ATOM 1689 O O . ALA A 1 225 ? -19.864 4.033 25.843 1.00 81.62 225 ALA A O 1
ATOM 1690 N N . ARG A 1 226 ? -19.237 5.984 24.910 1.00 83.31 226 ARG A N 1
ATOM 1691 C CA . ARG A 1 226 ? -19.998 6.842 25.837 1.00 83.31 226 ARG A CA 1
ATOM 1692 C C . ARG A 1 226 ? -21.461 6.966 25.423 1.00 83.31 226 ARG A C 1
ATOM 1694 O O . ARG A 1 226 ? -22.331 7.098 26.275 1.00 83.31 226 ARG A O 1
ATOM 1701 N N . ARG A 1 227 ? -21.729 6.965 24.115 1.00 75.94 227 ARG A N 1
ATOM 1702 C CA . ARG A 1 227 ? -23.059 7.149 23.529 1.00 75.94 227 ARG A CA 1
ATOM 1703 C C . ARG A 1 227 ? -23.404 5.969 22.626 1.00 75.94 227 ARG A C 1
ATOM 1705 O O . ARG A 1 227 ? -22.686 5.672 21.674 1.00 75.94 227 ARG A O 1
ATOM 1712 N N . GLY A 1 228 ? -24.537 5.326 22.903 1.00 74.62 228 GLY A N 1
ATOM 1713 C CA . GLY A 1 228 ? -25.153 4.375 21.976 1.00 74.62 228 GLY A CA 1
ATOM 1714 C C . GLY A 1 228 ? -25.706 5.061 20.717 1.00 74.62 228 GLY A C 1
ATOM 1715 O O . GLY A 1 228 ? -25.692 6.285 20.593 1.00 74.62 228 GLY A O 1
ATOM 1716 N N . GLY A 1 229 ? -26.215 4.275 19.765 1.00 88.94 229 GLY A N 1
ATOM 1717 C CA . GLY A 1 229 ? -26.890 4.802 18.571 1.00 88.94 229 GLY A CA 1
ATOM 1718 C C . GLY A 1 229 ? -25.944 5.171 17.422 1.00 88.94 229 GLY A C 1
ATOM 1719 O O . GLY A 1 229 ? -25.137 4.341 16.997 1.00 88.94 229 GLY A O 1
ATOM 1720 N N . TRP A 1 230 ? -26.078 6.389 16.877 1.00 89.00 230 TRP A N 1
ATOM 1721 C CA . TRP A 1 230 ? -25.360 6.822 15.666 1.00 89.00 230 TRP A CA 1
ATOM 1722 C C . TRP A 1 230 ? -23.827 6.766 15.792 1.00 89.00 230 TRP A C 1
ATOM 1724 O O . TRP A 1 230 ? -23.220 6.147 14.923 1.00 89.00 230 TRP A O 1
ATOM 1734 N N . PRO A 1 231 ? -23.182 7.254 16.876 1.00 89.75 231 PRO A N 1
ATOM 1735 C CA . PRO A 1 231 ? -21.724 7.161 17.020 1.00 89.75 231 PRO A CA 1
ATOM 1736 C C . PRO A 1 231 ? -21.197 5.721 16.949 1.00 89.75 231 PRO A C 1
ATOM 1738 O O . PRO A 1 231 ? -20.157 5.463 16.346 1.00 89.75 231 PRO A O 1
ATOM 1741 N N . ARG A 1 232 ? -21.948 4.758 17.505 1.00 90.12 232 ARG A N 1
ATOM 1742 C CA . ARG A 1 232 ? -21.612 3.329 17.445 1.00 90.12 232 ARG A CA 1
ATOM 1743 C C . ARG A 1 232 ? -21.718 2.772 16.025 1.00 90.12 232 ARG A C 1
ATOM 1745 O O . ARG A 1 232 ? -20.846 2.017 15.602 1.00 90.12 232 ARG A O 1
ATOM 1752 N N . ARG A 1 233 ? -22.772 3.141 15.287 1.00 93.50 233 ARG A N 1
ATOM 1753 C CA . ARG A 1 233 ? -22.953 2.741 13.879 1.00 93.50 233 ARG A CA 1
ATOM 1754 C C . ARG A 1 233 ? -21.851 3.330 12.997 1.00 93.50 233 ARG A C 1
ATOM 1756 O O . ARG A 1 233 ? -21.268 2.591 12.210 1.00 93.50 233 ARG A O 1
ATOM 1763 N N . SER A 1 234 ? -21.520 4.606 13.189 1.00 94.62 234 SER A N 1
ATOM 1764 C CA . SER A 1 234 ? -20.438 5.284 12.468 1.00 94.62 234 SER A CA 1
ATOM 1765 C C . SER A 1 234 ? -19.081 4.637 12.740 1.00 94.62 234 SER A C 1
ATOM 1767 O O . SER A 1 234 ? -18.358 4.346 11.796 1.00 94.62 234 SER A O 1
ATOM 1769 N N . TYR A 1 235 ? -18.757 4.322 14.000 1.00 95.44 235 TYR A N 1
ATOM 1770 C CA . TYR A 1 235 ? -17.521 3.610 14.348 1.00 95.44 235 TYR A CA 1
ATOM 1771 C C . TYR A 1 235 ? -17.399 2.254 13.636 1.00 95.44 235 TYR A C 1
ATOM 1773 O O . TYR A 1 235 ? -16.366 1.956 13.044 1.00 95.44 235 TYR A O 1
ATOM 1781 N N . ARG A 1 236 ? -18.470 1.450 13.636 1.00 95.75 236 ARG A N 1
ATOM 1782 C CA . ARG A 1 236 ? -18.492 0.148 12.945 1.00 95.75 236 ARG A CA 1
ATOM 1783 C C . ARG A 1 236 ? -18.298 0.288 11.442 1.00 95.75 236 ARG A C 1
ATOM 1785 O O . ARG A 1 236 ? -17.527 -0.468 10.863 1.00 95.75 236 ARG A O 1
ATOM 1792 N N . LEU A 1 237 ? -18.978 1.256 10.824 1.00 97.12 237 LEU A N 1
ATOM 1793 C CA . LEU A 1 237 ? -18.820 1.530 9.399 1.00 97.12 237 LEU A CA 1
ATOM 1794 C C . LEU A 1 237 ? -17.373 1.920 9.080 1.00 97.12 237 LEU A C 1
ATOM 1796 O O . LEU A 1 237 ? -16.785 1.356 8.165 1.00 97.12 237 LEU A O 1
ATOM 1800 N N . LEU A 1 238 ? -16.783 2.818 9.873 1.00 97.81 238 LEU A N 1
ATOM 1801 C CA . LEU A 1 238 ? -15.390 3.231 9.710 1.00 97.81 238 LEU A CA 1
ATOM 1802 C C . LEU A 1 238 ? -14.416 2.053 9.838 1.00 97.81 238 LEU A C 1
ATOM 1804 O O . LEU A 1 238 ? -13.487 1.976 9.045 1.00 97.81 238 LEU A O 1
ATOM 1808 N N . LEU A 1 239 ? -14.634 1.113 10.767 1.00 97.75 239 LEU A N 1
ATOM 1809 C CA . LEU A 1 239 ? -13.800 -0.093 10.876 1.00 97.75 239 LEU A CA 1
ATOM 1810 C C . LEU A 1 239 ? -13.885 -0.984 9.631 1.00 97.75 239 LEU A C 1
ATOM 1812 O O . LEU A 1 239 ? -12.858 -1.460 9.151 1.00 97.75 239 LEU A O 1
AT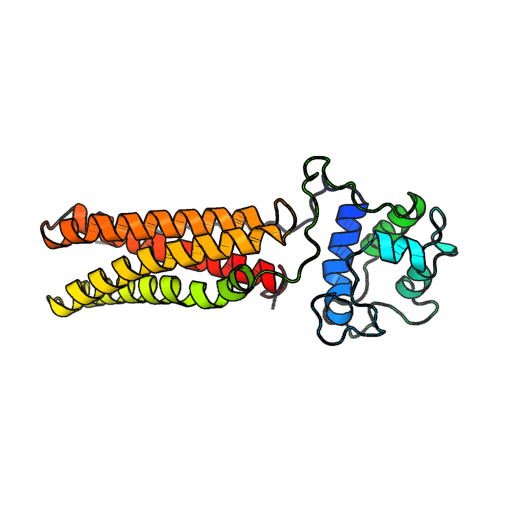OM 1816 N N . VAL A 1 240 ? -15.091 -1.206 9.102 1.00 98.38 240 VAL A N 1
ATOM 1817 C CA . VAL A 1 240 ? -15.287 -2.015 7.887 1.00 98.38 240 VAL A CA 1
ATOM 1818 C C . VAL A 1 240 ? -14.631 -1.341 6.683 1.00 98.38 240 VAL A C 1
ATOM 1820 O O . VAL A 1 240 ? -13.921 -1.998 5.923 1.00 98.38 240 VAL A O 1
ATOM 1823 N N . VAL A 1 241 ? -14.816 -0.026 6.535 1.00 98.50 241 VAL A N 1
ATOM 1824 C CA . VAL A 1 241 ? -14.185 0.756 5.463 1.00 98.50 241 VAL A CA 1
ATOM 1825 C C . VAL A 1 241 ? -12.662 0.747 5.610 1.00 98.50 241 VAL A C 1
ATOM 1827 O O . VAL A 1 241 ? -11.967 0.516 4.625 1.00 98.50 241 VAL A O 1
ATOM 1830 N N . ALA A 1 242 ? -12.128 0.919 6.823 1.00 98.25 242 ALA A N 1
ATOM 1831 C CA . ALA A 1 242 ? -10.691 0.851 7.078 1.00 98.25 242 ALA A CA 1
ATOM 1832 C C . ALA A 1 242 ? -10.117 -0.521 6.695 1.00 98.25 242 ALA A C 1
ATOM 1834 O O . ALA A 1 242 ? -9.124 -0.579 5.976 1.00 98.25 242 ALA A O 1
ATOM 1835 N N . ALA A 1 243 ? -10.761 -1.619 7.105 1.00 98.25 243 ALA A N 1
ATOM 1836 C CA . ALA A 1 243 ? -10.326 -2.970 6.753 1.00 98.25 243 ALA A CA 1
ATOM 1837 C C . ALA A 1 243 ? -10.324 -3.195 5.232 1.00 98.25 243 ALA A C 1
ATOM 1839 O O . ALA A 1 243 ? -9.341 -3.697 4.689 1.00 98.25 243 ALA A O 1
ATOM 1840 N N . ALA A 1 244 ? -11.377 -2.762 4.530 1.00 98.38 244 ALA A N 1
ATOM 1841 C CA . ALA A 1 244 ? -11.454 -2.867 3.074 1.00 98.38 244 ALA A CA 1
ATOM 1842 C C . ALA A 1 244 ? -10.357 -2.048 2.372 1.00 98.38 244 ALA A C 1
ATOM 1844 O O . ALA A 1 244 ? -9.681 -2.560 1.481 1.00 98.38 244 ALA A O 1
ATOM 1845 N N . LEU A 1 245 ? -10.131 -0.799 2.795 1.00 98.19 245 LEU A N 1
ATOM 1846 C CA . LEU A 1 245 ? -9.076 0.055 2.239 1.00 98.19 245 LEU A CA 1
ATOM 1847 C C . LEU A 1 245 ? -7.686 -0.542 2.463 1.00 98.19 245 LEU A C 1
ATOM 1849 O O . LEU A 1 245 ? -6.875 -0.559 1.541 1.00 98.19 245 LEU A O 1
ATOM 1853 N N . VAL A 1 246 ? -7.424 -1.075 3.657 1.00 97.50 246 VAL A N 1
ATOM 1854 C CA . VAL A 1 246 ? -6.163 -1.748 3.982 1.00 97.50 246 VAL A CA 1
ATOM 1855 C C . VAL A 1 246 ? -5.963 -3.005 3.126 1.00 97.50 246 VAL A C 1
ATOM 1857 O O . VAL A 1 246 ? -4.863 -3.216 2.620 1.00 97.50 246 VAL A O 1
ATOM 1860 N N . MET A 1 247 ? -7.007 -3.812 2.902 1.00 96.12 247 MET A N 1
ATOM 1861 C CA . MET A 1 247 ? -6.933 -4.964 1.990 1.00 96.12 247 MET A CA 1
ATOM 1862 C C . MET A 1 247 ? -6.611 -4.542 0.558 1.00 96.12 247 MET A C 1
ATOM 1864 O O . MET A 1 247 ? -5.731 -5.128 -0.066 1.00 96.12 247 MET A O 1
ATOM 1868 N N . LEU A 1 248 ? -7.303 -3.524 0.041 1.00 96.25 248 LEU A N 1
ATOM 1869 C CA . LEU A 1 248 ? -7.082 -3.016 -1.315 1.00 96.25 248 LEU A CA 1
ATOM 1870 C C . LEU A 1 248 ? -5.677 -2.424 -1.469 1.00 96.25 248 LEU A C 1
ATOM 1872 O O . LEU A 1 248 ? -5.003 -2.699 -2.461 1.00 96.25 248 LEU A O 1
ATOM 1876 N N . ALA A 1 249 ? -5.211 -1.663 -0.475 1.00 94.94 249 ALA A N 1
ATOM 1877 C CA . ALA A 1 249 ? -3.851 -1.138 -0.435 1.00 94.94 249 ALA A CA 1
ATOM 1878 C C . ALA A 1 249 ? -2.817 -2.272 -0.391 1.00 94.94 249 ALA A C 1
ATOM 1880 O O . ALA A 1 249 ? -1.843 -2.223 -1.140 1.00 94.94 249 ALA A O 1
ATOM 1881 N N . GLY A 1 250 ? -3.046 -3.310 0.419 1.00 93.12 250 GLY A N 1
ATOM 1882 C CA . GLY A 1 250 ? -2.188 -4.495 0.497 1.00 93.12 250 GLY A CA 1
ATOM 1883 C C . GLY A 1 250 ? -2.142 -5.280 -0.815 1.00 93.12 250 GLY A C 1
ATOM 1884 O O . GLY A 1 250 ? -1.059 -5.627 -1.279 1.00 93.12 250 GLY A O 1
ATOM 1885 N N . HIS A 1 251 ? -3.290 -5.486 -1.464 1.00 92.00 251 HIS A N 1
ATOM 1886 C CA . HIS A 1 251 ? -3.366 -6.121 -2.779 1.00 92.00 251 HIS A CA 1
ATOM 1887 C C . HIS A 1 251 ? -2.580 -5.323 -3.826 1.00 92.00 251 HIS A C 1
ATOM 1889 O O . HIS A 1 251 ? -1.702 -5.875 -4.483 1.00 92.00 251 HIS A O 1
ATOM 1895 N N . GLN A 1 252 ? -2.818 -4.010 -3.921 1.00 91.56 252 GLN A N 1
ATOM 1896 C CA . GLN A 1 252 ? -2.068 -3.117 -4.810 1.00 91.56 252 GLN A CA 1
ATOM 1897 C C . GLN A 1 252 ? -0.568 -3.108 -4.484 1.00 91.56 252 GLN A C 1
ATOM 1899 O O . GLN A 1 252 ? 0.248 -3.134 -5.398 1.00 91.56 252 GLN A O 1
ATOM 1904 N N . GLY A 1 253 ? -0.193 -3.141 -3.202 1.00 89.81 253 GLY A N 1
ATOM 1905 C CA . GLY A 1 253 ? 1.200 -3.263 -2.768 1.00 89.81 253 GLY A CA 1
ATOM 1906 C C . GLY A 1 253 ? 1.847 -4.562 -3.256 1.00 89.81 253 GLY A C 1
ATOM 1907 O O . GLY A 1 253 ? 2.955 -4.539 -3.787 1.00 89.81 253 GLY A O 1
ATOM 1908 N N . GLY A 1 254 ? 1.124 -5.681 -3.176 1.00 86.94 254 GLY A N 1
ATOM 1909 C CA . GLY A 1 254 ? 1.548 -6.957 -3.753 1.00 86.94 254 GLY A CA 1
ATOM 1910 C C . GLY A 1 254 ? 1.724 -6.891 -5.271 1.00 86.94 254 GLY A C 1
ATOM 1911 O O . GLY A 1 254 ? 2.721 -7.388 -5.785 1.00 86.94 254 GLY A O 1
ATOM 1912 N N . LEU A 1 255 ? 0.818 -6.216 -5.989 1.00 84.50 255 LEU A N 1
ATOM 1913 C CA . LEU A 1 255 ? 0.940 -6.008 -7.439 1.00 84.50 255 LEU A CA 1
ATOM 1914 C C . LEU A 1 255 ? 2.139 -5.125 -7.816 1.00 84.50 255 LEU A C 1
ATOM 1916 O O . LEU A 1 255 ? 2.715 -5.319 -8.885 1.00 84.50 255 LEU A O 1
ATOM 1920 N N . LEU A 1 256 ? 2.523 -4.164 -6.967 1.00 83.38 256 LEU A N 1
ATOM 1921 C CA . LEU A 1 256 ? 3.719 -3.341 -7.183 1.00 83.38 256 LEU A CA 1
ATOM 1922 C C . LEU A 1 256 ? 4.999 -4.171 -7.075 1.00 83.38 256 LEU A C 1
ATOM 1924 O O . LEU A 1 256 ? 5.909 -3.985 -7.878 1.00 83.38 256 LEU A O 1
ATOM 1928 N N . VAL A 1 257 ? 5.056 -5.084 -6.103 1.00 82.94 257 VAL A N 1
ATOM 1929 C CA . VAL A 1 257 ? 6.242 -5.911 -5.835 1.00 82.94 257 VAL A CA 1
ATOM 1930 C C . VAL A 1 257 ? 6.328 -7.120 -6.771 1.00 82.94 257 VAL A C 1
ATOM 1932 O O . VAL A 1 257 ? 7.413 -7.451 -7.234 1.00 82.94 257 VAL A O 1
ATOM 1935 N N . HIS A 1 258 ? 5.207 -7.783 -7.059 1.00 77.81 258 HIS A N 1
ATOM 1936 C CA . HIS A 1 258 ? 5.178 -9.047 -7.805 1.00 77.81 258 HIS A CA 1
ATOM 1937 C C . HIS A 1 258 ? 4.654 -8.927 -9.246 1.00 77.81 258 HIS A C 1
ATOM 1939 O O . HIS A 1 258 ? 4.727 -9.892 -10.006 1.00 77.81 258 HIS A O 1
ATOM 1945 N N . GLY A 1 259 ? 4.140 -7.760 -9.641 1.00 76.31 259 GLY A N 1
ATOM 1946 C CA . GLY A 1 259 ? 3.563 -7.519 -10.963 1.00 76.31 259 GLY A CA 1
ATOM 1947 C C . GLY A 1 259 ? 2.080 -7.897 -11.074 1.00 76.31 259 GLY A C 1
ATOM 1948 O O . GLY A 1 259 ? 1.528 -8.639 -10.262 1.00 76.31 259 GLY A O 1
ATOM 1949 N N . ARG A 1 260 ? 1.413 -7.374 -12.116 1.00 70.19 260 ARG A N 1
ATOM 1950 C CA . ARG A 1 260 ? -0.043 -7.532 -12.319 1.00 70.19 260 ARG A CA 1
ATOM 1951 C C . ARG A 1 260 ? -0.497 -8.976 -12.554 1.00 70.19 260 ARG A C 1
ATOM 1953 O O . ARG A 1 260 ? -1.589 -9.316 -12.127 1.00 70.19 260 ARG A O 1
ATOM 1960 N N . GLY A 1 261 ? 0.356 -9.815 -13.143 1.00 65.19 261 GLY A N 1
ATOM 1961 C CA . GLY A 1 261 ? 0.062 -11.226 -13.418 1.00 65.19 261 GLY A CA 1
ATOM 1962 C C . GLY A 1 261 ? 0.378 -12.192 -12.274 1.00 65.19 261 GLY A C 1
ATOM 1963 O O . GLY A 1 261 ? 0.407 -13.399 -12.489 1.00 65.19 261 GLY A O 1
ATOM 1964 N N . TYR A 1 262 ? 0.678 -11.699 -11.067 1.00 70.00 262 TYR A N 1
ATOM 1965 C CA . TYR A 1 262 ? 1.015 -12.574 -9.938 1.00 70.00 262 TYR A CA 1
ATOM 1966 C C . TYR A 1 262 ? -0.172 -13.429 -9.462 1.00 70.00 262 TYR A C 1
ATOM 1968 O O . TYR A 1 262 ? 0.033 -14.551 -9.004 1.00 70.00 262 TYR A O 1
ATOM 1976 N N . PHE A 1 263 ? -1.399 -12.910 -9.581 1.00 64.75 263 PHE A N 1
ATOM 1977 C CA . PHE A 1 263 ? -2.626 -13.582 -9.134 1.00 64.75 263 PHE A CA 1
ATOM 1978 C C . PHE A 1 263 ? -3.424 -14.243 -10.268 1.00 64.75 263 PHE A C 1
ATOM 1980 O O . PHE A 1 263 ? -4.471 -14.827 -9.996 1.00 64.75 263 PHE A O 1
ATOM 1987 N N . ASP A 1 264 ? -2.938 -14.167 -11.508 1.00 68.94 264 ASP A N 1
ATOM 1988 C CA . ASP A 1 264 ? -3.542 -14.865 -12.640 1.00 68.94 264 ASP A CA 1
ATOM 1989 C C . ASP A 1 264 ? -3.132 -16.348 -12.546 1.00 68.94 264 ASP A C 1
ATOM 1991 O O . ASP A 1 264 ? -1.964 -16.696 -12.754 1.00 68.94 264 ASP A O 1
ATOM 1995 N N . LEU A 1 265 ? -4.078 -17.195 -12.118 1.00 54.59 265 LEU A N 1
ATOM 1996 C CA . LEU A 1 265 ? -3.939 -18.656 -12.021 1.00 54.59 265 LEU A CA 1
ATOM 1997 C C . LEU A 1 265 ? -4.212 -19.342 -13.361 1.00 54.59 265 LEU A C 1
ATOM 1999 O O . LEU A 1 265 ? -5.176 -18.929 -14.045 1.00 54.59 265 LEU A O 1
#

Secondary structure (DSSP, 8-state):
-------------------TTS-HHHHHHHHHHHHTHHHH-TT-SS-GGG---TT-HHHHHHHH-BTTBSTT-HHHHHHHTSSS-SS-TT-TT-SPPHHHHHHHHHHHHTT-PPP---S---S--------HHHHTHHHHHHHHHHHHHHHHHHHHHHHHH--HHHHHHHHHHHHHHHHHHHHHHHHHHHHHTTS-TTTSHHHHHHHHHHHHHHHHHHHHHHHHHHS-SHHHHHHHHHHHHHHHHHHHHHHHHHHHHH-GGGS--

Radius of gyration: 24.55 Å; chains: 1; bounding box: 66×40×68 Å

pLDDT: mean 82.73, std 17.84, range [33.97, 98.5]

Sequence (265 aa):
MKRLICLLLLVALSPAQGDPAAGVPTQVRALFAQKCSQCHGGDLVRPKGRFGYAEDLARIAKRYVKAGDADESELWWYLIGEQEQMPPKNAKNGPLSLSDLALVRWWIRDGAKAPLADASSATPAVEGSPSLVAKSHVLFVHFPIALVFAALLAEALFMWRGGLGVCNTGRFCITFAALSACVTAFTGWSAAESWSPGRVETHRWLAVAALCTSTLAALVCPLAARRGGWPRRSYRLLLVVAAALVMLAGHQGGLLVHGRGYFDL